Protein AF-A0A6A4B4N4-F1 (afdb_monomer)

Mean predicted aligned error: 15.22 Å

Nearest PDB structures (foldseek):
  4q2j-assembly1_A  TM=3.626E-01  e=5.950E-02  Mus musculus
  6sgz-assembly1_H  TM=2.897E-01  e=4.638E-02  Mycolicibacterium smegmatis MC2 155
  7b9s-assembly1_S  TM=2.852E-01  e=4.649E-01  Mycobacterium xenopi RIVM700367

Foldseek 3Di:
DAKFKAWEAEPVRHTPDQIDIFDFDAQFQQSVLVRVCVVQCPHPQPPNDSVQKWKALAPVCVVVVNTDDRGDGNPCRRNDNRRHIYIYDYDPPPPVPFQFDFADDDQLDPDPCVPDDDDDPDPLVVVLVLLQQLVVCVVVVNPDPVSDDDDDDDDDPPPCSSVCLRCVLVCCQPRSLPPHDVVSNVCSVVDGDFDDDPDPPPDVPPPPPDPVVSSVVSSCVRRGDPPDPPDDDD

Secondary structure (DSSP, 8-state):
-EEEEEEEEETTS-BSS--EEEEESS-BHHHHHHHHHHHTTTTTTTT--GGG-EEESSHHHHHTT-PPPTTSB-TTTTSSSTTPEEEEEPPPP---PPPB---PPPPS--SGGGGS-----S-HHHHHHHHHHHHHHHHTT---GGGS--------TTSSHHHHHHHHHHHHHHTGGGSS-HHHHHHHHHPPP------TT---TTS---HHHHHHHHHHHHHBPPPP-S----

Sequence (234 aa):
MARKWFQLVGERGSDVTSVAAVSVDIEDVDAFRDAVKAKYEDSHLAGIAAADLTVFANRAAYNVKQALEEDSPIGSFGGLEEDALIVQVPTPRPVAMPTFVWKAPKSLVGSIGANWDFQNSLNIGNLSYAIGQHYQAWTKGKTDKRSHPLFVCSGGPGTGKSKLLDELPNVLRQQVGVQGDPAMNELLRNAYTFKVTFENGTTDNRGISDPSKMIGTRMLYQLYRSVGRLGEGG

Radius of gyration: 30.18 Å; Cα contacts (8 Å, |Δi|>4): 284; chains: 1; bounding box: 70×42×73 Å

Organism: NCBI:txid129364

Structure (mmCIF, N/CA/C/O backbone):
data_AF-A0A6A4B4N4-F1
#
_entry.id   AF-A0A6A4B4N4-F1
#
loop_
_atom_site.group_PDB
_atom_site.id
_atom_site.type_symbol
_atom_site.label_atom_id
_atom_site.label_alt_id
_atom_site.label_comp_id
_atom_site.label_asym_id
_atom_site.label_entity_id
_atom_site.label_seq_id
_atom_site.pdbx_PDB_ins_code
_atom_site.Cartn_x
_atom_site.Cartn_y
_atom_site.Cartn_z
_atom_site.occupancy
_atom_site.B_iso_or_equiv
_atom_site.auth_seq_id
_atom_site.auth_comp_id
_atom_site.auth_asym_id
_atom_site.auth_atom_id
_atom_site.pdbx_PDB_model_num
ATOM 1 N N . MET A 1 1 ? 26.050 -15.735 -39.136 1.00 69.06 1 MET A N 1
ATOM 2 C CA . MET A 1 1 ? 26.557 -15.305 -37.816 1.00 69.06 1 MET A CA 1
ATOM 3 C C . MET A 1 1 ? 27.900 -14.594 -37.906 1.00 69.06 1 MET A C 1
ATOM 5 O O . MET A 1 1 ? 28.945 -15.238 -37.904 1.00 69.06 1 MET A O 1
ATOM 9 N N . ALA A 1 2 ? 27.874 -13.264 -37.950 1.00 78.94 2 ALA A N 1
ATOM 10 C CA . ALA A 1 2 ? 29.041 -12.432 -37.673 1.00 78.94 2 ALA A CA 1
ATOM 11 C C . ALA A 1 2 ? 29.010 -11.976 -36.209 1.00 78.94 2 ALA A C 1
ATOM 13 O O . ALA A 1 2 ? 27.948 -11.662 -35.669 1.00 78.94 2 ALA A O 1
ATOM 14 N N . ARG A 1 3 ? 30.174 -11.947 -35.553 1.00 87.44 3 ARG A N 1
ATOM 15 C CA . ARG A 1 3 ? 30.300 -11.435 -34.185 1.00 87.44 3 ARG A CA 1
ATOM 16 C C . ARG A 1 3 ? 30.421 -9.913 -34.230 1.00 87.44 3 ARG A C 1
ATOM 18 O O . ARG A 1 3 ? 31.322 -9.405 -34.889 1.00 87.44 3 ARG A O 1
ATOM 25 N N . LYS A 1 4 ? 29.549 -9.212 -33.505 1.00 90.44 4 LYS A N 1
ATOM 26 C CA . LYS A 1 4 ? 29.550 -7.749 -33.379 1.00 90.44 4 LYS A CA 1
ATOM 27 C C . LYS A 1 4 ? 29.752 -7.349 -31.923 1.00 90.44 4 LYS A C 1
ATOM 29 O O . LYS A 1 4 ? 29.033 -7.831 -31.044 1.00 90.44 4 LYS A O 1
ATOM 34 N N . TRP A 1 5 ? 30.735 -6.495 -31.673 1.00 92.50 5 TRP A N 1
ATOM 35 C CA . TRP A 1 5 ? 31.040 -5.909 -30.374 1.00 92.50 5 TRP A CA 1
ATOM 36 C C . TRP A 1 5 ? 30.227 -4.641 -30.148 1.00 92.50 5 TRP A C 1
ATOM 38 O O . TRP A 1 5 ? 30.048 -3.837 -31.061 1.00 92.50 5 TRP A O 1
ATOM 48 N N . PHE A 1 6 ? 29.734 -4.461 -28.929 1.00 93.38 6 PHE A N 1
ATOM 49 C CA . PHE A 1 6 ? 28.897 -3.334 -28.556 1.00 93.38 6 PHE A CA 1
ATOM 50 C C . PHE A 1 6 ? 28.981 -3.010 -27.067 1.00 93.38 6 PHE A C 1
ATOM 52 O O . PHE A 1 6 ? 29.357 -3.852 -26.252 1.00 93.38 6 PHE A O 1
ATOM 59 N N . GLN A 1 7 ? 28.570 -1.802 -26.702 1.00 92.75 7 GLN A N 1
ATOM 60 C CA . GLN A 1 7 ? 28.485 -1.345 -25.323 1.00 92.75 7 GLN A CA 1
ATOM 61 C C . GLN A 1 7 ? 27.110 -0.734 -25.042 1.00 92.75 7 GLN A C 1
ATOM 63 O O . GLN A 1 7 ? 26.642 0.119 -25.800 1.00 92.75 7 GLN A O 1
ATOM 68 N N . LEU A 1 8 ? 26.474 -1.142 -23.936 1.00 90.88 8 LEU A N 1
ATOM 69 C CA . LEU A 1 8 ? 25.257 -0.491 -23.454 1.00 90.88 8 LEU A CA 1
ATOM 70 C C . LEU A 1 8 ? 25.611 0.815 -22.737 1.00 90.88 8 LEU A C 1
ATOM 72 O O . LEU A 1 8 ? 26.413 0.828 -21.800 1.00 90.88 8 LEU A O 1
ATOM 76 N N . VAL A 1 9 ? 24.965 1.904 -23.140 1.00 89.88 9 VAL A N 1
ATOM 77 C CA . VAL A 1 9 ? 25.133 3.237 -22.551 1.00 89.88 9 VAL A CA 1
ATOM 78 C C . VAL A 1 9 ? 23.761 3.785 -22.166 1.00 89.88 9 VAL A C 1
ATOM 80 O O . VAL A 1 9 ? 22.784 3.617 -22.888 1.00 89.88 9 VAL A O 1
ATOM 83 N N . GLY A 1 10 ? 23.655 4.425 -21.006 1.00 84.19 10 GLY A N 1
ATOM 84 C CA . GLY A 1 10 ? 22.424 5.093 -20.586 1.00 84.19 10 GLY A CA 1
ATOM 85 C C . GLY A 1 10 ? 22.267 6.441 -21.288 1.00 84.19 10 GLY A C 1
ATOM 86 O O . GLY A 1 10 ? 23.238 7.020 -21.766 1.00 84.19 10 GLY A O 1
ATOM 87 N N . GLU A 1 11 ? 21.066 7.017 -21.285 1.00 74.81 11 GLU A N 1
ATOM 88 C CA . GLU A 1 11 ? 20.787 8.313 -21.932 1.00 74.81 11 GLU A CA 1
ATOM 89 C C . GLU A 1 11 ? 21.715 9.462 -21.482 1.00 74.81 11 GLU A C 1
ATOM 91 O O . GLU A 1 11 ? 22.023 10.366 -22.257 1.00 74.81 11 GLU A O 1
ATOM 96 N N . ARG A 1 12 ? 22.239 9.392 -20.250 1.00 70.38 12 ARG A N 1
ATOM 97 C CA . ARG A 1 12 ? 23.195 10.362 -19.687 1.00 70.38 12 ARG A CA 1
ATOM 98 C C . ARG A 1 12 ? 24.661 10.111 -20.072 1.00 70.38 12 ARG A C 1
ATOM 100 O O . ARG A 1 12 ? 25.540 10.788 -19.551 1.00 70.38 12 ARG A O 1
ATOM 107 N N . GLY A 1 13 ? 24.942 9.147 -20.952 1.00 68.94 13 GLY A N 1
ATOM 108 C CA . GLY A 1 13 ? 26.300 8.816 -21.404 1.00 68.94 13 GLY A CA 1
ATOM 109 C C . GLY A 1 13 ? 27.129 7.976 -20.432 1.00 68.94 13 GLY A C 1
ATOM 110 O O . GLY A 1 13 ? 28.307 7.747 -20.695 1.00 68.94 13 GLY A O 1
ATOM 111 N N . SER A 1 14 ? 26.532 7.514 -19.330 1.00 78.38 14 SER A N 1
ATOM 112 C CA . SER A 1 14 ? 27.157 6.562 -18.413 1.00 78.38 14 SER A CA 1
ATOM 113 C C . SER A 1 14 ? 27.104 5.152 -18.988 1.00 78.38 14 SER A C 1
ATOM 115 O O . SER A 1 14 ? 26.040 4.700 -19.420 1.00 78.38 14 SER A O 1
ATOM 117 N N . ASP A 1 15 ? 28.223 4.448 -18.928 1.00 81.44 15 ASP A N 1
ATOM 118 C CA . ASP A 1 15 ? 28.319 3.062 -19.368 1.00 81.44 15 ASP A CA 1
ATOM 119 C C . ASP A 1 15 ? 27.487 2.164 -18.438 1.00 81.44 15 ASP A C 1
ATOM 121 O O . ASP A 1 15 ? 27.650 2.191 -17.218 1.00 81.44 15 ASP A O 1
ATOM 125 N N . VAL A 1 16 ? 26.552 1.405 -19.013 1.00 76.75 16 VAL A N 1
ATOM 126 C CA . VAL A 1 16 ? 25.663 0.483 -18.279 1.00 76.75 16 VAL A CA 1
ATOM 127 C C . VAL A 1 16 ? 26.324 -0.883 -18.139 1.00 76.75 16 VAL A C 1
ATOM 129 O O . VAL A 1 16 ? 26.143 -1.562 -17.131 1.00 76.75 16 VAL A O 1
ATOM 132 N N . THR A 1 17 ? 27.119 -1.272 -19.136 1.00 81.44 17 THR A N 1
ATOM 133 C CA . THR A 1 17 ? 27.897 -2.510 -19.136 1.00 81.44 17 THR A CA 1
ATOM 134 C C . THR A 1 17 ? 29.299 -2.274 -19.691 1.00 81.44 17 THR A C 1
ATOM 136 O O . THR A 1 17 ? 29.563 -1.295 -20.395 1.00 81.44 17 THR A O 1
ATOM 139 N N . SER A 1 18 ? 30.199 -3.222 -19.426 1.00 85.44 18 SER A N 1
ATOM 140 C CA . SER A 1 18 ? 31.414 -3.397 -20.227 1.00 85.44 18 SER A CA 1
ATOM 141 C C . SER A 1 18 ? 31.065 -3.790 -21.668 1.00 85.44 18 SER A C 1
ATOM 143 O O . SER A 1 18 ? 29.928 -4.186 -21.955 1.00 85.44 18 SER A O 1
ATOM 145 N N . VAL A 1 19 ? 32.047 -3.689 -22.567 1.00 87.19 19 VAL A N 1
ATOM 146 C CA . VAL A 1 19 ? 31.893 -4.103 -23.965 1.00 87.19 19 VAL A CA 1
ATOM 147 C C . VAL A 1 19 ? 31.559 -5.596 -24.026 1.00 87.19 19 VAL A C 1
ATOM 149 O O . VAL A 1 19 ? 32.153 -6.430 -23.344 1.00 87.19 19 VAL A O 1
ATOM 152 N N . ALA A 1 20 ? 30.556 -5.933 -24.824 1.00 89.19 20 ALA A N 1
ATOM 153 C CA . ALA A 1 20 ? 30.020 -7.268 -24.997 1.00 89.19 20 ALA A CA 1
ATOM 154 C C . ALA A 1 20 ? 29.923 -7.595 -26.490 1.00 89.19 20 ALA A C 1
ATOM 156 O O . ALA A 1 20 ? 30.011 -6.712 -27.331 1.00 89.19 20 ALA A O 1
ATOM 157 N N . ALA A 1 21 ? 29.727 -8.868 -26.838 1.00 89.38 21 ALA A N 1
ATOM 158 C CA . ALA A 1 21 ? 29.496 -9.262 -28.227 1.00 89.38 21 ALA A CA 1
ATOM 159 C C . ALA A 1 21 ? 28.212 -10.075 -28.406 1.00 89.38 21 ALA A C 1
ATOM 161 O O . ALA A 1 21 ? 27.854 -10.870 -27.530 1.00 89.38 21 ALA A O 1
ATOM 162 N N . VAL A 1 22 ? 27.549 -9.891 -29.542 1.00 89.94 22 VAL A N 1
ATOM 163 C CA . VAL A 1 22 ? 26.419 -10.700 -30.021 1.00 89.94 22 VAL A CA 1
ATOM 164 C C . VAL A 1 22 ? 26.762 -11.301 -31.378 1.00 89.94 22 VAL A C 1
ATOM 166 O O . VAL A 1 22 ? 27.603 -10.772 -32.105 1.00 89.94 22 VAL A O 1
ATOM 169 N N . SER A 1 23 ? 26.138 -12.430 -31.699 1.00 85.88 23 SER A N 1
ATOM 170 C CA . SER A 1 23 ? 26.212 -13.019 -33.036 1.00 85.88 23 SER A CA 1
ATOM 171 C C . SER A 1 23 ? 24.960 -12.614 -33.793 1.00 85.88 23 SER A C 1
ATOM 173 O O . SER A 1 23 ? 23.864 -12.844 -33.291 1.00 85.88 23 SER A O 1
ATOM 175 N N . VAL A 1 24 ? 25.126 -12.017 -34.969 1.00 81.00 24 VAL A N 1
ATOM 176 C CA . VAL A 1 24 ? 24.007 -11.554 -35.795 1.00 81.00 24 VAL A CA 1
ATOM 177 C C . VAL A 1 24 ? 24.022 -12.299 -37.125 1.00 81.00 24 VAL A C 1
ATOM 179 O O . VAL A 1 24 ? 25.085 -12.508 -37.722 1.00 81.00 24 VAL A O 1
ATOM 182 N N . ASP A 1 25 ? 22.853 -12.760 -37.556 1.00 73.50 25 ASP A N 1
ATOM 183 C CA . ASP A 1 25 ? 22.679 -13.468 -38.827 1.00 73.50 25 ASP A CA 1
ATOM 184 C C . ASP A 1 25 ? 22.385 -12.541 -39.997 1.00 73.50 25 ASP A C 1
ATOM 186 O O . ASP A 1 25 ? 22.915 -12.756 -41.085 1.00 73.50 25 ASP A O 1
ATOM 190 N N . ILE A 1 26 ? 21.597 -11.498 -39.747 1.00 75.81 26 ILE A N 1
ATOM 191 C CA . ILE A 1 26 ? 21.268 -10.443 -40.699 1.00 75.81 26 ILE A CA 1
ATOM 192 C C . ILE A 1 26 ? 21.957 -9.177 -40.199 1.00 75.81 26 ILE A C 1
ATOM 194 O O . ILE A 1 26 ? 21.720 -8.741 -39.083 1.00 75.81 26 ILE A O 1
ATOM 198 N N . GLU A 1 27 ? 22.881 -8.619 -40.975 1.00 77.00 27 GLU A N 1
ATOM 199 C CA . GLU A 1 27 ? 23.693 -7.481 -40.531 1.00 77.00 27 GLU A CA 1
ATOM 200 C C . GLU A 1 27 ? 22.988 -6.131 -40.746 1.00 77.00 27 GLU A C 1
ATOM 202 O O . GLU A 1 27 ? 23.583 -5.217 -41.312 1.00 77.00 27 GLU A O 1
ATOM 207 N N . ASP A 1 28 ? 21.739 -5.997 -40.304 1.00 86.75 28 ASP A N 1
ATOM 208 C CA . ASP A 1 28 ? 21.035 -4.715 -40.189 1.00 86.75 28 ASP A CA 1
ATOM 209 C C . ASP A 1 28 ? 20.841 -4.322 -38.717 1.00 86.75 28 ASP A C 1
ATOM 211 O O . ASP A 1 28 ? 21.101 -5.100 -37.790 1.00 86.75 28 ASP A O 1
ATOM 215 N N . VAL A 1 29 ? 20.477 -3.059 -38.492 1.00 87.38 29 VAL A N 1
ATOM 216 C CA . VAL A 1 29 ? 20.343 -2.503 -37.141 1.00 87.38 29 VAL A CA 1
ATOM 217 C C . VAL A 1 29 ? 19.215 -3.184 -36.367 1.00 87.38 29 VAL A C 1
ATOM 219 O O . VAL A 1 29 ? 19.376 -3.406 -35.166 1.00 87.38 29 VAL A O 1
ATOM 222 N N . ASP A 1 30 ? 18.120 -3.556 -37.026 1.00 89.19 30 ASP A N 1
ATOM 223 C CA . ASP A 1 30 ? 16.979 -4.217 -36.390 1.00 89.19 30 ASP A CA 1
ATOM 224 C C . ASP A 1 30 ? 17.331 -5.610 -35.839 1.00 89.19 30 ASP A C 1
ATOM 226 O O . ASP A 1 30 ? 17.218 -5.858 -34.635 1.00 89.19 30 ASP A O 1
ATOM 230 N N . ALA A 1 31 ? 17.912 -6.488 -36.661 1.00 89.25 31 ALA A N 1
ATOM 231 C CA . ALA A 1 31 ? 18.332 -7.820 -36.226 1.00 89.25 31 ALA A CA 1
ATOM 232 C C . ALA A 1 31 ? 19.406 -7.764 -35.127 1.00 89.25 31 ALA A C 1
ATOM 234 O O . ALA A 1 31 ? 19.477 -8.628 -34.244 1.00 89.25 31 ALA A O 1
ATOM 235 N N . PHE A 1 32 ? 20.250 -6.731 -35.140 1.00 91.50 32 PHE A N 1
ATOM 236 C CA . PHE A 1 32 ? 21.198 -6.491 -34.059 1.00 91.50 32 PHE A CA 1
ATOM 237 C C . PHE A 1 32 ? 20.523 -6.025 -32.767 1.00 91.50 32 PHE A C 1
ATOM 239 O O . PHE A 1 32 ? 20.906 -6.507 -31.697 1.00 91.50 32 PHE A O 1
ATOM 246 N N . ARG A 1 33 ? 19.514 -5.143 -32.826 1.00 92.81 33 ARG A N 1
ATOM 247 C CA . ARG A 1 33 ? 18.720 -4.756 -31.645 1.00 92.81 33 ARG A CA 1
ATOM 248 C C . ARG A 1 33 ? 18.077 -5.981 -31.006 1.00 92.81 33 ARG A C 1
ATOM 250 O O . ARG A 1 33 ? 18.170 -6.135 -29.787 1.00 92.81 33 ARG A O 1
ATOM 257 N N . ASP A 1 34 ? 17.515 -6.875 -31.812 1.00 91.25 34 ASP A N 1
ATOM 258 C CA . ASP A 1 34 ? 16.929 -8.130 -31.341 1.00 91.25 34 ASP A CA 1
ATOM 259 C C . ASP A 1 34 ? 17.966 -9.036 -30.671 1.00 91.25 34 ASP A C 1
ATOM 261 O O . ASP A 1 34 ? 17.739 -9.543 -29.569 1.00 91.25 34 ASP A O 1
ATOM 265 N N . ALA A 1 35 ? 19.154 -9.179 -31.266 1.00 92.06 35 ALA A N 1
ATOM 266 C CA . ALA A 1 35 ? 20.239 -9.964 -30.680 1.00 92.06 35 ALA A CA 1
ATOM 267 C C . ALA A 1 35 ? 20.737 -9.376 -29.342 1.00 92.06 35 ALA A C 1
ATOM 269 O O . ALA A 1 35 ? 21.011 -10.112 -28.387 1.00 92.06 35 ALA A O 1
ATOM 270 N N . VAL A 1 36 ? 20.836 -8.046 -29.244 1.00 91.56 36 VAL A N 1
ATOM 271 C CA . VAL A 1 36 ? 21.198 -7.343 -28.003 1.00 91.56 36 VAL A CA 1
ATOM 272 C C . VAL A 1 36 ? 20.104 -7.503 -26.946 1.00 91.56 36 VAL A C 1
ATOM 274 O O . VAL A 1 36 ? 20.414 -7.777 -25.782 1.00 91.56 36 VAL A O 1
ATOM 277 N N . LYS A 1 37 ? 18.831 -7.393 -27.343 1.00 90.94 37 LYS A N 1
ATOM 278 C CA . LYS A 1 37 ? 17.676 -7.599 -26.466 1.00 90.94 37 LYS A CA 1
ATOM 279 C C . LYS A 1 37 ? 17.638 -9.018 -25.914 1.00 90.94 37 LYS A C 1
ATOM 281 O O . LYS A 1 37 ? 17.521 -9.165 -24.700 1.00 90.94 37 LYS A O 1
ATOM 286 N N . ALA A 1 38 ? 17.816 -10.033 -26.755 1.00 91.06 38 ALA A N 1
ATOM 287 C CA . ALA A 1 38 ? 17.856 -11.431 -26.331 1.00 91.06 38 ALA A CA 1
ATOM 288 C C . ALA A 1 38 ? 18.974 -11.691 -25.307 1.00 91.06 38 ALA A C 1
ATOM 290 O O . ALA A 1 38 ? 18.790 -12.425 -24.340 1.00 91.06 38 ALA A O 1
ATOM 291 N N . LYS A 1 39 ? 20.135 -11.042 -25.465 1.00 90.38 39 LYS A N 1
ATOM 292 C CA . LYS A 1 39 ? 21.258 -11.196 -24.529 1.00 90.38 39 LYS A CA 1
ATOM 293 C C . LYS A 1 39 ? 20.989 -10.615 -23.135 1.00 90.38 39 LYS A C 1
ATOM 295 O O . LYS A 1 39 ? 21.523 -11.132 -22.155 1.00 90.38 39 LYS A O 1
ATOM 300 N N . TYR A 1 40 ? 20.202 -9.544 -23.038 1.00 87.69 40 TYR A N 1
ATOM 301 C CA . TYR A 1 40 ? 19.932 -8.831 -21.781 1.00 87.69 40 TYR A CA 1
ATOM 302 C C . TYR A 1 40 ? 18.449 -8.826 -21.391 1.00 87.69 40 TYR A C 1
ATOM 304 O O . TYR A 1 40 ? 18.012 -7.944 -20.645 1.00 87.69 40 TYR A O 1
ATOM 312 N N . GLU A 1 41 ? 17.687 -9.810 -21.873 1.00 83.75 41 GLU A N 1
ATOM 313 C CA . GLU A 1 41 ? 16.231 -9.874 -21.730 1.00 83.75 41 GLU A CA 1
ATOM 314 C C . GLU A 1 41 ? 15.787 -9.770 -20.266 1.00 83.75 41 GLU A C 1
ATOM 316 O O . GLU A 1 41 ? 14.965 -8.911 -19.945 1.00 83.75 41 GLU A O 1
ATOM 321 N N . ASP A 1 42 ? 16.427 -10.554 -19.393 1.00 79.88 42 ASP A N 1
ATOM 322 C CA . ASP A 1 42 ? 16.114 -10.671 -17.962 1.00 79.88 42 ASP A CA 1
ATOM 323 C C . ASP A 1 42 ? 16.938 -9.734 -17.060 1.00 79.88 42 ASP A C 1
ATOM 325 O O . ASP A 1 42 ? 16.905 -9.848 -15.834 1.00 79.88 42 ASP A O 1
ATOM 329 N N . SER A 1 43 ? 17.728 -8.825 -17.641 1.00 83.88 43 SER A N 1
ATOM 330 C CA . SER A 1 43 ? 18.643 -7.958 -16.884 1.00 83.88 43 SER A CA 1
ATOM 331 C C . SER A 1 43 ? 18.483 -6.484 -17.255 1.00 83.88 43 SER A C 1
ATOM 333 O O . SER A 1 43 ? 17.495 -5.852 -16.887 1.00 83.88 43 SER A O 1
ATOM 335 N N . HIS A 1 44 ? 19.450 -5.910 -17.970 1.00 81.94 44 HIS A N 1
ATOM 336 C CA . HIS A 1 44 ? 19.517 -4.476 -18.248 1.00 81.94 44 HIS A CA 1
ATOM 337 C C . HIS A 1 44 ? 18.422 -3.985 -19.199 1.00 81.94 44 HIS A C 1
ATOM 339 O O . HIS A 1 44 ? 18.160 -2.785 -19.239 1.00 81.94 44 HIS A O 1
ATOM 345 N N . LEU A 1 45 ? 17.784 -4.892 -19.947 1.00 83.44 45 LEU A N 1
ATOM 346 C CA . LEU A 1 45 ? 16.729 -4.569 -20.905 1.00 83.44 45 LEU A CA 1
ATOM 347 C C . LEU A 1 45 ? 15.358 -5.117 -20.489 1.00 83.44 45 LEU A C 1
ATOM 349 O O . LEU A 1 45 ? 14.439 -5.134 -21.309 1.00 83.44 45 LEU A O 1
ATOM 353 N N . ALA A 1 46 ? 15.183 -5.555 -19.238 1.00 82.50 46 ALA A N 1
ATOM 354 C CA . ALA A 1 46 ? 13.898 -6.043 -18.742 1.00 82.50 46 ALA A CA 1
ATOM 355 C C . ALA A 1 46 ? 12.799 -4.972 -18.908 1.00 82.50 46 ALA A C 1
ATOM 357 O O . ALA A 1 46 ? 12.907 -3.860 -18.394 1.00 82.50 46 ALA A O 1
ATOM 358 N N . GLY A 1 47 ? 11.739 -5.302 -19.656 1.00 80.12 47 GLY A N 1
ATOM 359 C CA . GLY A 1 47 ? 10.633 -4.382 -19.961 1.00 80.12 47 GLY A CA 1
ATOM 360 C C . GLY A 1 47 ? 10.899 -3.335 -21.055 1.00 80.12 47 GLY A C 1
ATOM 361 O O . GLY A 1 47 ? 10.030 -2.502 -21.291 1.00 80.12 47 GLY A O 1
ATOM 362 N N . ILE A 1 48 ? 12.056 -3.375 -21.725 1.00 83.12 48 ILE A N 1
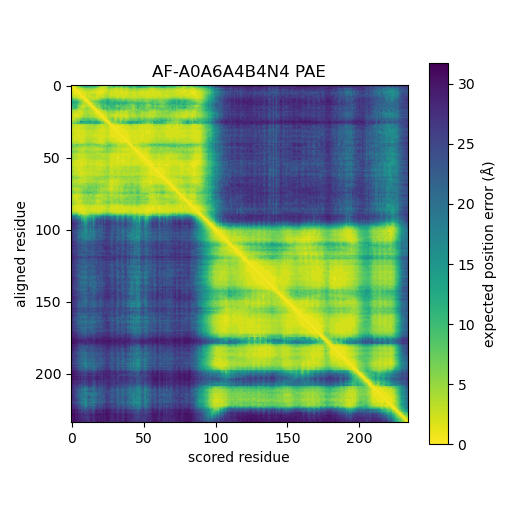ATOM 363 C CA . ILE A 1 48 ? 12.404 -2.504 -22.862 1.00 83.12 48 ILE A CA 1
ATOM 364 C C . ILE A 1 48 ? 12.288 -3.314 -24.159 1.00 83.12 48 ILE A C 1
ATOM 366 O O . ILE A 1 48 ? 12.802 -4.439 -24.220 1.00 83.12 48 ILE A O 1
ATOM 370 N N . ALA A 1 49 ? 11.613 -2.770 -25.177 1.00 86.81 49 ALA A N 1
ATOM 371 C CA . ALA A 1 49 ? 11.527 -3.398 -26.493 1.00 86.81 49 ALA A CA 1
ATOM 372 C C . ALA A 1 49 ? 12.813 -3.149 -27.299 1.00 86.81 49 ALA A C 1
ATOM 374 O O . ALA A 1 49 ? 13.462 -2.117 -27.138 1.00 86.81 49 ALA A O 1
ATOM 375 N N . ALA A 1 50 ? 13.175 -4.077 -28.189 1.00 88.81 50 ALA A N 1
ATOM 376 C CA . ALA A 1 50 ? 14.351 -3.936 -29.052 1.00 88.81 50 ALA A CA 1
ATOM 377 C C . ALA A 1 50 ? 14.292 -2.655 -29.911 1.00 88.81 50 ALA A C 1
ATOM 379 O O . ALA A 1 50 ? 15.281 -1.931 -30.004 1.00 88.81 50 ALA A O 1
ATOM 380 N N . ALA A 1 51 ? 13.106 -2.319 -30.431 1.00 88.62 51 ALA A N 1
ATOM 381 C CA . ALA A 1 51 ? 12.849 -1.106 -31.210 1.00 88.62 51 ALA A CA 1
ATOM 382 C C . ALA A 1 51 ? 13.100 0.206 -30.439 1.00 88.62 51 ALA A C 1
ATOM 384 O O . ALA A 1 51 ? 13.368 1.238 -31.050 1.00 88.62 51 ALA A O 1
ATOM 385 N N . ASP A 1 52 ? 13.059 0.184 -29.102 1.00 87.88 52 ASP A N 1
ATOM 386 C CA . ASP A 1 52 ? 13.316 1.378 -28.291 1.00 87.88 52 ASP A CA 1
ATOM 387 C C . ASP A 1 52 ? 14.826 1.664 -28.119 1.00 87.88 52 ASP A C 1
ATOM 389 O O . ASP A 1 52 ? 15.206 2.682 -27.535 1.00 87.88 52 ASP A O 1
ATOM 393 N N . LEU A 1 53 ? 15.706 0.776 -28.600 1.00 90.75 53 LEU A N 1
ATOM 394 C CA . LEU A 1 53 ? 17.160 0.923 -28.507 1.00 90.75 53 LEU A CA 1
ATOM 395 C C . LEU A 1 53 ? 17.707 1.786 -29.648 1.00 90.75 53 LEU A C 1
ATOM 397 O O . LEU A 1 53 ? 17.535 1.482 -30.829 1.00 90.75 53 LEU A O 1
ATOM 401 N N . THR A 1 54 ? 18.467 2.829 -29.321 1.00 92.94 54 THR A N 1
ATOM 402 C CA . THR A 1 54 ? 19.164 3.629 -30.342 1.00 92.94 54 THR A CA 1
ATOM 403 C C . THR A 1 54 ? 20.582 3.110 -30.546 1.00 92.94 54 THR A C 1
ATOM 405 O O . THR A 1 54 ? 21.342 2.997 -29.586 1.00 92.94 54 THR A O 1
ATOM 408 N N . VAL A 1 55 ? 20.957 2.814 -31.790 1.00 92.81 55 VAL A N 1
ATOM 409 C CA . VAL A 1 55 ? 22.271 2.254 -32.131 1.00 92.81 55 VAL A CA 1
ATOM 410 C C . VAL A 1 55 ? 23.118 3.309 -32.838 1.00 92.81 55 VAL A C 1
ATOM 412 O O . VAL A 1 55 ? 22.643 4.018 -33.723 1.00 92.81 55 VAL A O 1
ATOM 415 N N . PHE A 1 56 ? 24.385 3.407 -32.449 1.00 93.38 56 PHE A N 1
ATOM 416 C CA . PHE A 1 56 ? 25.378 4.303 -33.031 1.00 93.38 56 PHE A CA 1
ATOM 417 C C . PHE A 1 56 ? 26.591 3.489 -33.474 1.00 93.38 56 PHE A C 1
ATOM 419 O O . PHE A 1 56 ? 26.979 2.529 -32.805 1.00 93.38 56 PHE A O 1
ATOM 426 N N . ALA A 1 57 ? 27.227 3.915 -34.565 1.00 92.31 57 ALA A N 1
ATOM 427 C CA . ALA A 1 57 ? 28.366 3.208 -35.146 1.00 92.31 57 ALA A CA 1
ATOM 428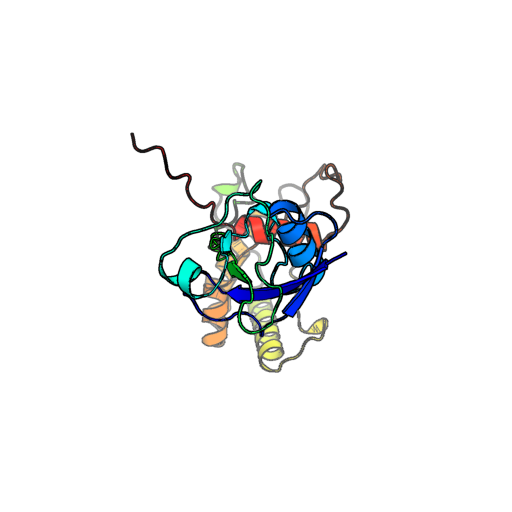 C C . ALA A 1 57 ? 29.549 3.046 -34.172 1.00 92.31 57 ALA A C 1
ATOM 430 O O . ALA A 1 57 ? 30.207 2.013 -34.182 1.00 92.31 57 ALA A O 1
ATOM 431 N N . ASN A 1 58 ? 29.817 4.058 -33.337 1.00 91.31 58 ASN A N 1
ATOM 432 C CA . ASN A 1 58 ? 30.877 4.063 -32.325 1.00 91.31 58 ASN A CA 1
ATOM 433 C C . ASN A 1 58 ? 30.662 5.204 -31.308 1.00 91.31 58 ASN A C 1
ATOM 435 O O . ASN A 1 58 ? 29.687 5.963 -31.380 1.00 91.31 58 ASN A O 1
ATOM 439 N N . ARG A 1 59 ? 31.603 5.370 -30.366 1.00 89.12 59 ARG A N 1
ATOM 440 C CA . ARG A 1 59 ? 31.548 6.430 -29.343 1.00 89.12 59 ARG A CA 1
ATOM 441 C C . ARG A 1 59 ? 31.565 7.846 -29.928 1.00 89.12 59 ARG A C 1
ATOM 443 O O . ARG A 1 59 ? 30.905 8.726 -29.380 1.00 89.12 59 ARG A O 1
ATOM 450 N N . ALA A 1 60 ? 32.273 8.080 -31.033 1.00 89.88 60 ALA A N 1
ATOM 451 C CA . ALA A 1 60 ? 32.307 9.392 -31.677 1.00 89.88 60 ALA A CA 1
ATOM 452 C C . ALA A 1 60 ? 30.936 9.758 -32.273 1.00 89.88 60 ALA A C 1
ATOM 454 O O . ALA A 1 60 ? 30.432 10.847 -31.999 1.00 89.88 60 ALA A O 1
ATOM 455 N N . ALA A 1 61 ? 30.297 8.823 -32.987 1.00 90.75 61 ALA A N 1
ATOM 456 C CA . ALA A 1 61 ? 28.943 8.972 -33.525 1.00 90.75 61 ALA A CA 1
ATOM 457 C C . ALA A 1 61 ? 27.903 9.185 -32.411 1.00 90.75 61 ALA A C 1
ATOM 459 O O . ALA A 1 61 ? 27.030 10.045 -32.526 1.00 90.75 61 ALA A O 1
ATOM 460 N N . TYR A 1 62 ? 28.043 8.470 -31.288 1.00 90.00 62 TYR A N 1
ATOM 461 C CA . TYR A 1 62 ? 27.219 8.684 -30.095 1.00 90.00 62 TYR A CA 1
ATOM 462 C C . TYR A 1 62 ? 27.359 10.103 -29.524 1.00 90.00 62 TYR A C 1
ATOM 464 O O . TYR A 1 62 ? 26.355 10.738 -29.194 1.00 90.00 62 TYR A O 1
ATOM 472 N N . ASN A 1 63 ? 28.585 10.626 -29.432 1.00 88.00 63 ASN A N 1
ATOM 473 C CA . ASN A 1 63 ? 28.846 11.954 -28.872 1.00 88.00 63 ASN A CA 1
ATOM 474 C C . ASN A 1 63 ? 28.236 13.083 -29.718 1.00 88.00 63 ASN A C 1
ATOM 476 O O . ASN A 1 63 ? 27.789 14.082 -29.158 1.00 88.00 63 ASN A O 1
ATOM 480 N N . VAL A 1 64 ? 28.176 12.916 -31.044 1.00 91.12 64 VAL A N 1
ATOM 481 C CA . VAL A 1 64 ? 27.505 13.861 -31.960 1.00 91.12 64 VAL A CA 1
ATOM 482 C C . VAL A 1 64 ? 26.030 13.519 -32.213 1.00 91.12 64 VAL A C 1
ATOM 484 O O . VAL A 1 64 ? 25.380 14.180 -33.015 1.00 91.12 64 VAL A O 1
ATOM 487 N N . LYS A 1 65 ? 25.494 12.501 -31.522 1.00 89.31 65 LYS A N 1
ATOM 488 C CA . LYS A 1 65 ? 24.114 11.998 -31.641 1.00 89.31 65 LYS A CA 1
ATOM 489 C C . LYS A 1 65 ? 23.702 11.619 -33.072 1.00 89.31 65 LYS A C 1
ATOM 491 O O . LYS A 1 65 ? 22.545 11.768 -33.451 1.00 89.31 65 LYS A O 1
ATOM 496 N N . GLN A 1 66 ? 24.637 11.056 -33.835 1.00 92.50 66 GLN A N 1
ATOM 497 C CA . GLN A 1 66 ? 24.394 10.516 -35.172 1.00 92.50 66 GLN A CA 1
ATOM 498 C C . GLN A 1 66 ? 24.027 9.027 -35.087 1.00 92.50 66 GLN A C 1
ATOM 500 O O . GLN A 1 66 ? 24.903 8.160 -35.092 1.00 92.50 66 GLN A O 1
ATOM 505 N N . ALA A 1 67 ? 22.732 8.744 -34.947 1.00 91.69 67 ALA A N 1
ATOM 506 C CA . ALA A 1 67 ? 22.203 7.382 -34.895 1.00 91.69 67 ALA A CA 1
ATOM 507 C C . ALA A 1 67 ? 22.204 6.712 -36.279 1.00 91.69 67 ALA A C 1
ATOM 509 O O . ALA A 1 67 ? 22.177 7.391 -37.305 1.00 91.69 67 ALA A O 1
ATOM 510 N N . LEU A 1 68 ? 22.241 5.379 -36.289 1.00 91.62 68 LEU A N 1
ATOM 511 C CA . LEU A 1 68 ? 21.996 4.578 -37.487 1.00 91.62 68 LEU A CA 1
ATOM 512 C C . LEU A 1 68 ? 20.485 4.378 -37.676 1.00 91.62 68 LEU A C 1
ATOM 514 O O . LEU A 1 68 ? 19.764 4.188 -36.693 1.00 91.62 68 LEU A O 1
ATOM 518 N N . GLU A 1 69 ? 20.028 4.402 -38.928 1.00 88.69 69 GLU A N 1
ATOM 519 C CA . GLU A 1 69 ? 18.642 4.070 -39.275 1.00 88.69 69 GLU A CA 1
ATOM 520 C C . GLU A 1 69 ? 18.398 2.561 -39.125 1.00 88.69 69 GLU A C 1
ATOM 522 O O . GLU A 1 69 ? 19.327 1.756 -39.197 1.00 88.69 69 GLU A O 1
ATOM 527 N N . GLU A 1 70 ? 17.146 2.172 -38.909 1.00 81.62 70 GLU A N 1
ATOM 528 C CA . GLU A 1 70 ? 16.748 0.793 -38.585 1.00 81.62 70 GLU A CA 1
ATOM 529 C C . GLU A 1 70 ? 17.073 -0.224 -39.689 1.00 81.62 70 GLU A C 1
ATOM 531 O O . GLU A 1 70 ? 17.501 -1.341 -39.402 1.00 81.62 70 GLU A O 1
ATOM 536 N N . ASP A 1 71 ? 16.941 0.189 -40.947 1.00 83.75 71 ASP A N 1
ATOM 537 C CA . ASP A 1 71 ? 17.225 -0.610 -42.140 1.00 83.75 71 ASP A CA 1
ATOM 538 C C . ASP A 1 71 ? 18.675 -0.466 -42.633 1.00 83.75 71 ASP A C 1
ATOM 540 O O . ASP A 1 71 ? 19.063 -1.063 -43.641 1.00 83.75 71 ASP A O 1
ATOM 544 N N . SER A 1 72 ? 19.499 0.328 -41.938 1.00 86.56 72 SER A N 1
ATOM 545 C CA . SER A 1 72 ? 20.886 0.528 -42.342 1.00 86.56 72 SER A CA 1
ATOM 546 C C . SER A 1 72 ? 21.701 -0.749 -42.139 1.00 86.56 72 SER A C 1
ATOM 548 O O . SER A 1 72 ? 21.653 -1.355 -41.063 1.00 86.56 72 SER A O 1
ATOM 550 N N . PRO A 1 73 ? 22.530 -1.139 -43.122 1.00 85.81 73 PRO A N 1
ATOM 551 C CA . PRO A 1 73 ? 23.458 -2.237 -42.931 1.00 85.81 73 PRO A CA 1
ATOM 552 C C . PRO A 1 73 ? 24.504 -1.851 -41.877 1.00 85.81 73 PRO A C 1
ATOM 554 O O . PRO A 1 73 ? 25.116 -0.783 -41.939 1.00 85.81 73 PRO A O 1
ATOM 557 N N . ILE A 1 74 ? 24.760 -2.751 -40.932 1.00 83.81 74 ILE A N 1
ATOM 558 C CA . ILE A 1 74 ? 25.802 -2.609 -39.905 1.00 83.81 74 ILE A CA 1
ATOM 559 C C . ILE A 1 74 ? 27.195 -2.684 -40.531 1.00 83.81 74 ILE A C 1
ATOM 561 O O . ILE A 1 74 ? 28.133 -2.059 -40.039 1.00 83.81 74 ILE A O 1
ATOM 565 N N . GLY A 1 75 ? 27.355 -3.448 -41.615 1.00 82.62 75 GLY A N 1
ATOM 566 C CA . GLY A 1 75 ? 28.625 -3.567 -42.328 1.00 82.62 75 GLY A CA 1
ATOM 567 C C . GLY A 1 75 ? 29.786 -3.921 -41.391 1.00 82.62 75 GLY A C 1
ATOM 568 O O . GLY A 1 75 ? 29.713 -4.873 -40.615 1.00 82.62 75 GLY A O 1
ATOM 569 N N . SER A 1 76 ? 30.869 -3.141 -41.436 1.00 83.56 76 SER A N 1
ATOM 570 C CA . SER A 1 76 ? 32.079 -3.370 -40.632 1.00 83.56 76 SER A CA 1
ATOM 571 C C . SER A 1 76 ? 32.012 -2.847 -39.190 1.00 83.56 76 SER A C 1
ATOM 573 O O . SER A 1 76 ? 32.963 -3.068 -38.438 1.00 83.56 76 SER A O 1
ATOM 575 N N . PHE A 1 77 ? 30.940 -2.158 -38.781 1.00 86.62 77 PHE A N 1
ATOM 576 C CA . PHE A 1 77 ? 30.835 -1.614 -37.422 1.00 86.62 77 PHE A CA 1
ATOM 577 C C . PHE A 1 77 ? 30.840 -2.733 -36.375 1.00 86.62 77 PHE A C 1
ATOM 579 O O . PHE A 1 77 ? 30.284 -3.809 -36.603 1.00 86.62 77 PHE A O 1
ATOM 586 N N . GLY A 1 78 ? 31.496 -2.508 -35.231 1.00 84.19 78 GLY A N 1
ATOM 587 C CA . GLY A 1 78 ? 31.614 -3.515 -34.175 1.00 84.19 78 GLY A CA 1
ATOM 588 C C . GLY A 1 78 ? 32.399 -4.769 -34.562 1.00 84.19 78 GLY A C 1
ATOM 589 O O . GLY A 1 78 ? 32.259 -5.792 -33.896 1.00 84.19 78 GLY A O 1
ATOM 590 N N . GLY A 1 79 ? 33.204 -4.743 -35.630 1.00 85.75 79 GLY A N 1
ATOM 591 C CA . GLY A 1 79 ? 34.081 -5.868 -35.977 1.00 85.75 79 GLY A CA 1
ATOM 592 C C . GLY A 1 79 ? 35.186 -6.113 -34.940 1.00 85.75 79 GLY A C 1
ATOM 593 O O . GLY A 1 79 ? 35.616 -7.251 -34.748 1.00 85.75 79 GLY A O 1
ATOM 594 N N . LEU A 1 80 ? 35.595 -5.058 -34.229 1.00 87.00 80 LEU A N 1
ATOM 595 C CA . LEU A 1 80 ? 36.619 -5.064 -33.185 1.00 87.00 8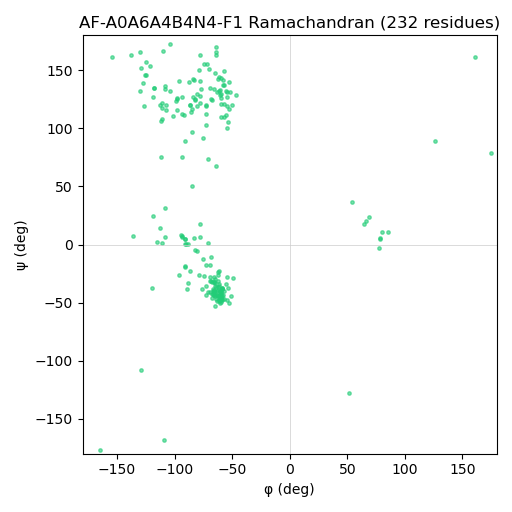0 LEU A CA 1
ATOM 596 C C . LEU A 1 80 ? 36.057 -4.480 -31.885 1.00 87.00 80 LEU A C 1
ATOM 598 O O . LEU A 1 80 ? 35.091 -3.721 -31.903 1.00 87.00 80 LEU A O 1
ATOM 602 N N . GLU A 1 81 ? 36.671 -4.830 -30.755 1.00 86.19 81 GLU A N 1
ATOM 603 C CA . GLU A 1 81 ? 36.266 -4.330 -29.434 1.00 86.19 81 GLU A CA 1
ATOM 604 C C . GLU A 1 81 ? 36.501 -2.814 -29.288 1.00 86.19 81 GLU A C 1
ATOM 606 O O . GLU A 1 81 ? 35.709 -2.129 -28.646 1.00 86.19 81 GLU A O 1
ATOM 611 N N . GLU A 1 82 ? 37.542 -2.280 -29.935 1.00 84.25 82 GLU A N 1
ATOM 612 C CA . GLU A 1 82 ? 37.873 -0.845 -29.944 1.00 84.25 82 GLU A CA 1
ATOM 613 C C . GLU A 1 82 ? 36.871 0.014 -30.735 1.00 84.25 8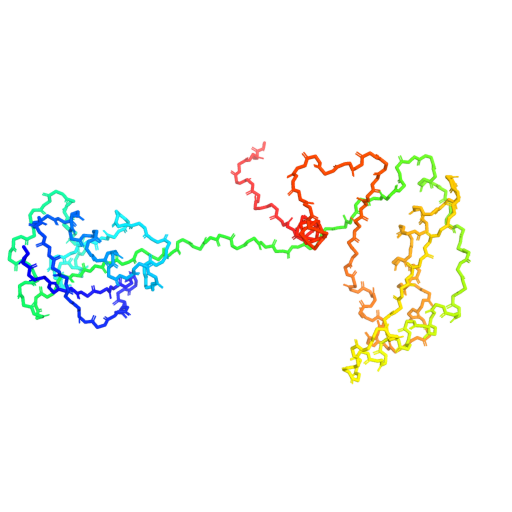2 GLU A C 1
ATOM 615 O O . GLU A 1 82 ? 36.632 1.168 -30.380 1.00 84.25 82 GLU A O 1
ATOM 620 N N . ASP A 1 83 ? 36.216 -0.585 -31.733 1.00 86.88 83 ASP A N 1
ATOM 621 C CA . ASP A 1 83 ? 35.194 0.032 -32.587 1.00 86.88 83 ASP A CA 1
ATOM 622 C C . ASP A 1 83 ? 33.790 -0.505 -32.268 1.00 86.88 83 ASP A C 1
ATOM 624 O O . ASP A 1 83 ? 32.931 -0.646 -33.146 1.00 86.88 83 ASP A O 1
ATOM 628 N N . ALA A 1 84 ? 33.559 -0.855 -31.002 1.00 90.62 84 ALA A N 1
ATOM 629 C CA . ALA A 1 84 ? 32.280 -1.372 -30.546 1.00 90.62 84 ALA A CA 1
ATOM 630 C C . ALA A 1 84 ? 31.132 -0.386 -30.830 1.00 90.62 84 ALA A C 1
ATOM 632 O O . ALA A 1 84 ? 31.231 0.820 -30.569 1.00 90.62 84 ALA A O 1
ATOM 633 N N . LEU A 1 85 ? 30.005 -0.923 -31.308 1.00 93.62 85 LEU A N 1
ATOM 634 C CA . LEU A 1 85 ? 28.772 -0.156 -31.473 1.00 93.62 85 LEU A CA 1
ATOM 635 C C . LEU A 1 85 ? 28.297 0.369 -30.116 1.00 93.62 85 LEU A C 1
ATOM 637 O O . LEU A 1 85 ? 28.380 -0.324 -29.101 1.00 93.62 85 LEU A O 1
ATOM 641 N N . ILE A 1 86 ? 27.731 1.571 -30.088 1.00 93.69 86 ILE A N 1
ATOM 642 C CA . ILE A 1 86 ? 27.094 2.086 -28.875 1.00 93.69 86 ILE A CA 1
ATOM 643 C C . ILE A 1 86 ? 25.597 1.851 -28.977 1.00 93.69 86 ILE A C 1
ATOM 645 O O . ILE A 1 86 ? 24.957 2.294 -29.926 1.00 93.69 86 ILE A O 1
ATOM 649 N N . VAL A 1 87 ? 25.036 1.177 -27.979 1.00 93.12 87 VAL A N 1
ATOM 650 C CA . VAL A 1 87 ? 23.596 0.950 -27.866 1.00 93.12 87 VAL A CA 1
ATOM 651 C C . VAL A 1 87 ? 23.086 1.764 -26.690 1.00 93.12 87 VAL A C 1
ATOM 653 O O . VAL A 1 87 ? 23.369 1.465 -25.528 1.00 93.12 87 VAL A O 1
ATOM 656 N N . GLN A 1 88 ? 22.356 2.828 -26.998 1.00 92.06 88 GLN A N 1
ATOM 657 C CA . GLN A 1 88 ? 21.743 3.678 -25.998 1.00 92.06 88 GLN A CA 1
ATOM 658 C C . GLN A 1 88 ? 20.447 3.036 -25.505 1.00 92.06 88 GLN A C 1
ATOM 660 O O . GLN A 1 88 ? 19.501 2.839 -26.269 1.00 92.06 88 GLN A O 1
ATOM 665 N N . VAL A 1 89 ? 20.408 2.752 -24.206 1.00 88.75 89 VAL A N 1
ATOM 666 C CA . VAL A 1 89 ? 19.213 2.272 -23.518 1.00 88.75 89 VAL A CA 1
ATOM 667 C C . VAL A 1 89 ? 18.348 3.486 -23.169 1.00 88.75 89 VAL A C 1
ATOM 669 O O . VAL A 1 89 ? 18.846 4.412 -22.510 1.00 88.75 89 VAL A O 1
ATOM 672 N N . PRO A 1 90 ? 17.072 3.524 -23.593 1.00 83.31 90 PRO A N 1
ATOM 673 C CA . PRO A 1 90 ? 16.160 4.576 -23.179 1.00 83.31 90 PRO A CA 1
ATOM 674 C C . PRO A 1 90 ? 16.011 4.505 -21.662 1.00 83.31 90 PRO A C 1
ATOM 676 O O . PRO A 1 90 ? 15.802 3.431 -21.091 1.00 83.31 90 PRO A O 1
ATOM 679 N N . THR A 1 91 ? 16.122 5.644 -20.980 1.00 70.12 91 THR A N 1
ATOM 680 C CA . THR A 1 91 ? 15.782 5.670 -19.559 1.00 70.12 91 THR A CA 1
ATOM 681 C C . THR A 1 91 ? 14.315 5.255 -19.454 1.00 70.12 91 THR A C 1
ATOM 683 O O . THR A 1 91 ? 13.497 5.832 -20.183 1.00 70.12 91 THR A O 1
ATOM 686 N N . PRO A 1 92 ? 13.938 4.283 -18.595 1.00 57.25 92 PRO A N 1
ATOM 687 C CA . PRO A 1 92 ? 12.533 4.012 -18.356 1.00 57.25 92 PRO A CA 1
ATOM 688 C C . PRO A 1 92 ? 11.889 5.354 -18.039 1.00 57.25 92 PRO A C 1
ATOM 690 O O . PRO A 1 92 ? 12.325 6.033 -17.100 1.00 57.25 92 PRO A O 1
ATOM 693 N N . ARG A 1 93 ? 10.897 5.777 -18.840 1.00 53.59 93 ARG A N 1
ATOM 694 C CA . ARG A 1 93 ? 10.041 6.896 -18.431 1.00 53.59 93 ARG A CA 1
ATOM 695 C C . ARG A 1 93 ? 9.668 6.567 -16.994 1.00 53.59 93 ARG A C 1
ATOM 697 O O . ARG A 1 93 ? 9.272 5.418 -16.777 1.00 53.59 93 ARG A O 1
ATOM 704 N N . PRO A 1 94 ? 9.834 7.480 -16.019 1.00 48.09 94 PRO A N 1
ATOM 705 C CA . PRO A 1 94 ? 9.337 7.215 -14.689 1.00 48.09 94 PRO A CA 1
ATOM 706 C C . PRO A 1 94 ? 7.873 6.859 -14.897 1.00 48.09 94 PRO A C 1
ATOM 708 O O . PRO A 1 94 ? 7.073 7.722 -15.264 1.00 48.09 94 PRO A O 1
ATOM 711 N N . VAL A 1 95 ? 7.532 5.573 -14.780 1.00 50.62 95 VAL A N 1
ATOM 712 C CA . VAL A 1 95 ? 6.143 5.173 -14.653 1.00 50.62 95 VAL A CA 1
ATOM 713 C C . VAL A 1 95 ? 5.752 5.965 -13.435 1.00 50.62 95 VAL A C 1
ATOM 715 O O . VAL A 1 95 ? 6.365 5.760 -12.387 1.00 50.62 95 VAL A O 1
ATOM 718 N N . ALA A 1 96 ? 4.911 6.987 -13.618 1.00 52.91 96 ALA A N 1
ATOM 719 C CA . ALA A 1 96 ? 4.550 7.887 -12.543 1.00 52.91 96 ALA A CA 1
ATOM 720 C C . ALA A 1 96 ? 4.025 6.986 -11.436 1.00 52.91 96 ALA A C 1
ATOM 722 O O . ALA A 1 96 ? 2.925 6.440 -11.555 1.00 52.91 96 ALA A O 1
ATOM 723 N N . MET A 1 97 ? 4.880 6.721 -10.444 1.00 52.50 97 MET A N 1
ATOM 724 C CA . MET A 1 97 ? 4.584 5.712 -9.449 1.00 52.50 97 MET A CA 1
ATOM 725 C C . MET A 1 97 ? 3.300 6.197 -8.807 1.00 52.50 97 MET A C 1
ATOM 727 O O . MET A 1 97 ? 3.226 7.383 -8.451 1.00 52.50 97 MET A O 1
ATOM 731 N N . PRO A 1 98 ? 2.257 5.355 -8.756 1.00 59.91 98 PRO A N 1
ATOM 732 C CA . PRO A 1 98 ? 0.992 5.795 -8.218 1.00 59.91 98 PRO A CA 1
ATOM 733 C C . PRO A 1 98 ? 1.265 6.351 -6.829 1.00 59.91 98 PRO A C 1
ATOM 735 O O . PRO A 1 98 ? 1.813 5.673 -5.961 1.00 59.91 98 PRO A O 1
ATOM 738 N N . THR A 1 99 ? 0.962 7.633 -6.647 1.00 67.44 99 THR A N 1
ATOM 739 C CA . THR A 1 99 ? 1.124 8.249 -5.339 1.00 67.44 99 THR A CA 1
ATOM 740 C C . THR A 1 99 ? 0.010 7.709 -4.466 1.00 67.44 99 THR A C 1
ATOM 742 O O . THR A 1 99 ? -1.176 7.831 -4.784 1.00 67.44 99 THR A O 1
ATOM 745 N N . PHE A 1 100 ? 0.396 7.056 -3.377 1.00 77.19 100 PHE A N 1
ATOM 746 C CA . PHE A 1 100 ? -0.565 6.521 -2.434 1.00 77.19 100 PHE A CA 1
ATOM 747 C C . PHE A 1 100 ? -0.951 7.617 -1.444 1.00 77.19 100 PHE A C 1
ATOM 749 O O . PHE A 1 100 ? -0.126 8.093 -0.669 1.00 77.19 100 PHE A O 1
ATOM 756 N N . VAL A 1 101 ? -2.211 8.039 -1.494 1.00 83.19 101 VAL A N 1
ATOM 757 C CA . VAL A 1 101 ? -2.809 8.984 -0.553 1.00 83.19 101 VAL A CA 1
ATOM 758 C C . VAL A 1 101 ? -4.065 8.334 -0.006 1.00 83.19 101 VAL A C 1
ATOM 760 O O . VAL A 1 101 ? -4.987 8.023 -0.761 1.00 83.19 101 VAL A O 1
ATOM 763 N N . TRP A 1 102 ? -4.104 8.125 1.310 1.00 86.19 102 TRP A N 1
ATOM 764 C CA . TRP A 1 102 ? -5.267 7.533 1.955 1.00 86.19 102 TRP A CA 1
ATOM 765 C C . TRP A 1 102 ? -6.510 8.401 1.748 1.00 86.19 102 TRP A C 1
ATOM 767 O O . TRP A 1 102 ? -6.512 9.602 2.022 1.00 86.19 102 TRP A O 1
ATOM 777 N N . LYS A 1 103 ? -7.585 7.764 1.284 1.00 86.75 103 LYS A N 1
ATOM 778 C CA . LYS A 1 103 ? -8.918 8.349 1.169 1.00 86.75 103 LYS A CA 1
ATOM 779 C C . LYS A 1 103 ? -9.838 7.735 2.215 1.00 86.75 103 LYS A C 1
ATOM 781 O O . LYS A 1 103 ? -9.910 6.508 2.355 1.00 86.75 103 LYS A O 1
ATOM 786 N N . ALA A 1 104 ? -10.594 8.597 2.892 1.00 85.00 104 ALA A N 1
ATOM 787 C CA . ALA A 1 104 ? -11.606 8.170 3.845 1.00 85.00 104 ALA A CA 1
ATOM 788 C C . ALA A 1 104 ? -12.597 7.182 3.193 1.00 85.00 104 ALA A C 1
ATOM 790 O O . ALA A 1 104 ? -13.097 7.440 2.092 1.00 85.00 104 ALA A O 1
ATOM 791 N N . PRO A 1 105 ? -12.880 6.034 3.837 1.00 87.06 105 PRO A N 1
ATOM 792 C CA . PRO A 1 105 ? -13.867 5.091 3.332 1.00 87.06 105 PRO A CA 1
ATOM 793 C C . PRO A 1 105 ? -15.267 5.709 3.348 1.00 87.06 105 PRO A C 1
ATOM 795 O O . PRO A 1 105 ? -15.623 6.446 4.266 1.00 87.06 105 PRO A O 1
ATOM 798 N N . LYS A 1 106 ? -16.103 5.319 2.379 1.00 86.69 106 LYS A N 1
ATOM 799 C CA . LYS A 1 106 ? -17.541 5.626 2.404 1.00 86.69 106 LYS A CA 1
ATOM 800 C C . LYS A 1 106 ? -18.188 5.089 3.691 1.00 86.69 106 LYS A C 1
ATOM 802 O O . LYS A 1 106 ? -17.731 4.088 4.247 1.00 86.69 106 LYS A O 1
ATOM 807 N N . SER A 1 107 ? -19.228 5.768 4.168 1.00 89.56 107 SER A N 1
ATOM 808 C CA . SER A 1 107 ? -20.073 5.303 5.279 1.00 89.56 107 SER A CA 1
ATOM 809 C C . SER A 1 107 ? -20.691 3.937 4.953 1.00 89.56 107 SER A C 1
ATOM 811 O O . SER A 1 107 ? -21.058 3.705 3.800 1.00 89.56 107 SER A O 1
ATOM 813 N N . LEU A 1 108 ? -20.790 3.040 5.938 1.00 88.44 108 LEU A N 1
ATOM 814 C CA . LEU A 1 108 ? -21.543 1.785 5.814 1.00 88.44 108 LEU A CA 1
ATOM 815 C C . LEU A 1 108 ? -23.042 2.034 5.980 1.00 88.44 108 LEU A C 1
ATOM 817 O O . LEU A 1 108 ? -23.860 1.276 5.465 1.00 88.44 108 LEU A O 1
ATOM 821 N N . VAL A 1 109 ? -23.415 3.093 6.699 1.00 89.06 109 VAL A N 1
ATOM 822 C CA . VAL A 1 109 ? -24.80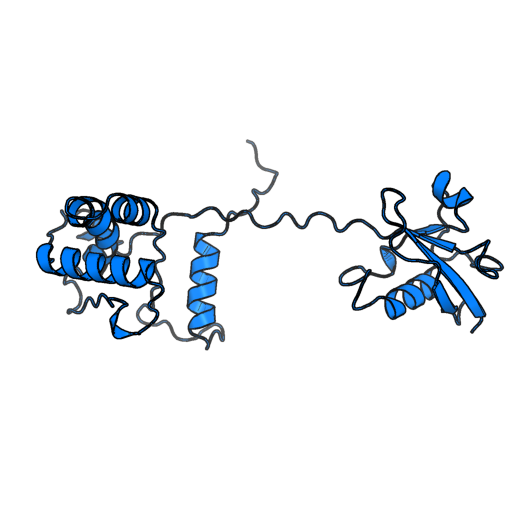6 3.527 6.813 1.00 89.06 109 VAL A CA 1
ATOM 823 C C . VAL A 1 109 ? -25.110 4.548 5.722 1.00 89.06 109 VAL A C 1
ATOM 825 O O . VAL A 1 109 ? -24.593 5.664 5.749 1.00 89.06 109 VAL A O 1
ATOM 828 N N . GLY A 1 110 ? -25.950 4.154 4.762 1.00 83.50 110 GLY A N 1
ATOM 829 C CA . GLY A 1 110 ? -26.418 5.013 3.663 1.00 83.50 110 GLY A CA 1
ATOM 830 C C . GLY A 1 110 ? -27.901 5.397 3.733 1.00 83.50 110 GLY A C 1
ATOM 831 O O . GLY A 1 110 ? -28.397 6.059 2.830 1.00 83.50 110 GLY A O 1
ATOM 832 N N . SER A 1 111 ? -28.622 4.955 4.766 1.00 82.81 111 SER A N 1
ATOM 833 C CA . SER A 1 111 ? -30.059 5.203 4.950 1.00 82.81 111 SER A CA 1
ATOM 834 C C . SER A 1 111 ? -30.325 6.188 6.096 1.00 82.81 111 SER A C 1
ATOM 836 O O . SER A 1 111 ? -29.399 6.799 6.628 1.00 82.81 111 SER A O 1
ATOM 838 N N . ILE A 1 112 ? -31.590 6.315 6.517 1.00 81.81 112 ILE A N 1
ATOM 839 C CA . ILE A 1 112 ? -32.042 7.213 7.596 1.00 81.81 112 ILE A CA 1
ATOM 840 C C . ILE A 1 112 ? -31.218 7.122 8.893 1.00 81.81 112 ILE A C 1
ATOM 842 O O . ILE A 1 112 ? -31.076 8.123 9.589 1.00 81.81 112 ILE A O 1
ATOM 846 N N . GLY A 1 113 ? -30.628 5.958 9.194 1.00 81.00 113 GLY A N 1
ATOM 847 C CA . GLY A 1 113 ? -29.799 5.758 10.386 1.00 81.00 113 GLY A CA 1
ATOM 848 C C . GLY A 1 113 ? -28.470 6.523 10.368 1.00 81.00 113 GLY A C 1
ATOM 849 O O . GLY A 1 113 ? -27.796 6.585 11.392 1.00 81.00 113 GLY A O 1
ATOM 850 N N . ALA A 1 114 ? -28.068 7.106 9.232 1.00 85.12 114 ALA A N 1
ATOM 851 C CA . ALA A 1 114 ? -26.849 7.910 9.138 1.00 85.12 114 ALA A CA 1
ATOM 852 C C . ALA A 1 114 ? -26.945 9.197 9.974 1.00 85.12 114 ALA A C 1
ATOM 854 O O . ALA A 1 114 ? -25.945 9.629 10.544 1.00 85.12 114 ALA A O 1
ATOM 855 N N . ASN A 1 115 ? -28.158 9.750 10.080 1.00 86.31 115 ASN A N 1
ATOM 856 C CA . ASN A 1 115 ? -28.452 11.002 10.779 1.00 86.31 115 ASN A CA 1
ATOM 857 C C . ASN A 1 115 ? -28.765 10.805 12.267 1.00 86.31 115 ASN A C 1
ATOM 859 O O . ASN A 1 115 ? -29.112 11.763 12.948 1.00 86.31 115 ASN A O 1
ATOM 863 N N . TRP A 1 116 ? -28.731 9.567 12.758 1.00 86.19 116 TRP A N 1
ATOM 864 C CA . TRP A 1 116 ? -29.021 9.284 14.156 1.00 86.19 116 TRP A CA 1
ATOM 865 C C . TRP A 1 116 ? -27.776 9.522 15.004 1.00 86.19 116 TRP A C 1
ATOM 867 O O . TRP A 1 116 ? -26.661 9.157 14.604 1.00 86.19 116 TRP A O 1
ATOM 877 N N . ASP A 1 117 ? -27.989 10.075 16.197 1.00 87.56 117 ASP A N 1
ATOM 878 C CA . ASP A 1 117 ? -26.942 10.196 17.202 1.00 87.56 117 ASP A CA 1
ATOM 879 C C . ASP A 1 117 ? -26.366 8.819 17.527 1.00 87.56 117 ASP A C 1
ATOM 881 O O . ASP A 1 117 ? -27.084 7.820 17.665 1.00 87.56 117 ASP A O 1
ATOM 885 N N . PHE A 1 118 ? -25.040 8.749 17.637 1.00 88.00 118 PHE A N 1
ATOM 886 C CA . PHE A 1 118 ? -24.383 7.493 17.949 1.00 88.00 118 PHE A CA 1
ATOM 887 C C . PHE A 1 118 ? -24.613 7.113 19.415 1.00 88.00 118 PHE A C 1
ATOM 889 O O . PHE A 1 118 ? -24.083 7.737 20.335 1.00 88.00 118 PHE A O 1
ATOM 896 N N . GLN A 1 119 ? -25.370 6.039 19.626 1.00 84.50 119 GLN A N 1
ATOM 897 C CA . GLN A 1 119 ? -25.560 5.432 20.938 1.00 84.50 119 GLN A CA 1
ATOM 898 C C . GLN A 1 119 ? -24.414 4.459 21.218 1.00 84.50 119 GLN A C 1
ATOM 900 O O . GLN A 1 119 ? -24.420 3.310 20.773 1.00 84.50 119 GLN A O 1
ATOM 905 N N . ASN A 1 120 ? -23.403 4.932 21.941 1.00 82.25 120 ASN A N 1
ATOM 906 C CA . ASN A 1 120 ? -22.237 4.123 22.260 1.00 82.25 120 ASN A CA 1
ATOM 907 C C . ASN A 1 120 ? -22.564 3.048 23.309 1.00 82.25 120 ASN A C 1
ATOM 909 O O . ASN A 1 120 ? -22.635 3.334 24.502 1.00 82.25 120 ASN A O 1
ATOM 913 N N . SER A 1 121 ? -22.725 1.803 22.866 1.00 81.25 121 SER A N 1
ATOM 914 C CA . SER A 1 121 ? -22.976 0.645 23.733 1.00 81.25 121 SER A CA 1
ATOM 915 C C . SER A 1 121 ? -21.703 -0.117 24.124 1.00 81.25 121 SER A C 1
ATOM 917 O O . SER A 1 121 ? -21.784 -1.231 24.646 1.00 81.25 121 SER A O 1
ATOM 919 N N . LEU A 1 122 ? -20.519 0.412 23.802 1.00 85.81 122 LEU A N 1
ATOM 920 C CA . LEU A 1 122 ? -19.256 -0.285 24.025 1.00 85.81 122 LEU A CA 1
ATOM 921 C C . LEU A 1 122 ? -18.830 -0.201 25.491 1.00 85.81 122 LEU A C 1
ATOM 923 O O . LEU A 1 122 ? -18.89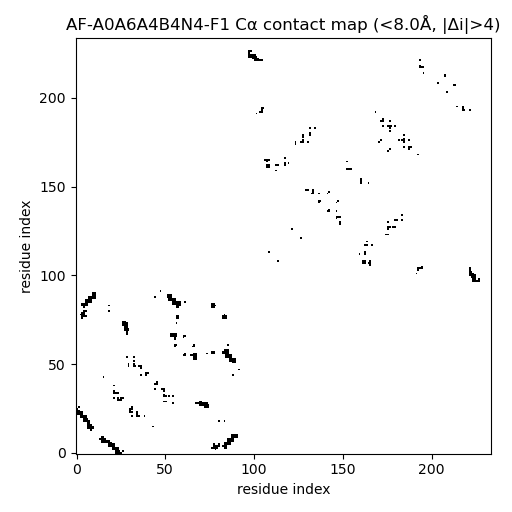5 0.851 26.124 1.00 85.81 122 LEU A O 1
ATOM 927 N N . ASN A 1 123 ? -18.285 -1.302 26.011 1.00 88.44 123 ASN A N 1
ATOM 928 C CA . ASN A 1 123 ? -17.550 -1.272 27.270 1.00 88.44 123 ASN A CA 1
ATOM 929 C C . ASN A 1 123 ? -16.167 -0.648 27.026 1.00 88.44 123 ASN A C 1
ATOM 931 O O . ASN A 1 123 ? -15.211 -1.340 26.666 1.00 88.44 123 ASN A O 1
ATOM 935 N N . ILE A 1 124 ? -16.082 0.671 27.207 1.00 86.62 124 ILE A N 1
ATOM 936 C CA . ILE A 1 124 ? -14.863 1.447 26.953 1.00 86.62 124 ILE A CA 1
ATOM 937 C C . ILE A 1 124 ? -13.707 1.002 27.847 1.00 86.62 124 ILE A C 1
ATOM 939 O O . ILE A 1 124 ? -12.585 0.930 27.364 1.00 86.62 124 ILE A O 1
ATOM 943 N N . GLY A 1 125 ? -13.960 0.611 29.099 1.00 85.25 125 GLY A N 1
ATOM 944 C CA . GLY A 1 125 ? -12.911 0.108 29.992 1.00 85.25 125 GLY A CA 1
ATOM 945 C C . GLY A 1 125 ? -12.232 -1.152 29.447 1.00 85.25 125 GLY A C 1
ATOM 946 O O . GLY A 1 125 ? -11.009 -1.197 29.315 1.00 85.25 125 GLY A O 1
ATOM 947 N N . ASN A 1 126 ? -13.027 -2.151 29.048 1.00 87.31 126 ASN A N 1
ATOM 948 C CA . ASN A 1 126 ? -12.502 -3.391 28.469 1.00 87.31 126 ASN A CA 1
ATOM 949 C C . ASN A 1 126 ? -11.825 -3.156 27.116 1.00 87.31 126 ASN A C 1
ATOM 951 O O . ASN A 1 126 ? -10.783 -3.751 26.839 1.00 87.31 126 ASN A O 1
ATOM 955 N N . LEU A 1 127 ? -12.403 -2.289 26.279 1.00 87.50 127 LEU A N 1
ATOM 956 C CA . LEU A 1 127 ? -11.829 -1.954 24.980 1.00 87.50 127 LEU A CA 1
ATOM 957 C C . LEU A 1 127 ? -10.474 -1.253 25.145 1.00 87.50 127 LEU A C 1
ATOM 959 O O . LEU A 1 127 ? -9.501 -1.661 24.514 1.00 87.50 127 LEU A O 1
ATOM 963 N N . SER A 1 128 ? -10.386 -0.265 26.037 1.00 86.69 128 SER A N 1
ATOM 964 C CA . SER A 1 128 ? -9.138 0.436 26.346 1.00 86.69 128 SER A CA 1
ATOM 965 C C . SER A 1 128 ? -8.068 -0.510 26.874 1.00 86.69 128 SER A C 1
ATOM 967 O O . SER A 1 128 ? -6.933 -0.477 26.400 1.00 86.69 128 SER A O 1
ATOM 969 N N . TYR A 1 129 ? -8.432 -1.401 27.800 1.00 86.69 129 TYR A N 1
ATOM 970 C CA . TYR A 1 129 ? -7.512 -2.409 28.318 1.00 86.69 129 TYR A CA 1
ATOM 971 C C . TYR A 1 129 ? -6.985 -3.325 27.203 1.00 86.69 129 TYR A C 1
ATOM 973 O O . TYR A 1 129 ? -5.773 -3.495 27.075 1.00 86.69 129 TYR A O 1
ATOM 981 N N . ALA A 1 130 ? -7.867 -3.873 26.360 1.00 88.31 130 ALA A N 1
ATOM 982 C CA . ALA A 1 130 ? -7.483 -4.791 25.286 1.00 88.31 130 ALA A CA 1
ATOM 983 C C . ALA A 1 130 ? -6.568 -4.133 24.239 1.00 88.31 130 ALA A C 1
ATOM 985 O O . ALA A 1 130 ? -5.565 -4.724 23.837 1.00 88.31 130 ALA A O 1
ATOM 986 N N . ILE A 1 131 ? -6.875 -2.897 23.831 1.00 88.88 131 ILE A N 1
ATOM 987 C CA . ILE A 1 131 ? -6.040 -2.129 22.897 1.00 88.88 131 ILE A CA 1
ATOM 988 C C . ILE A 1 131 ? -4.686 -1.783 23.532 1.00 88.88 131 ILE A C 1
ATOM 990 O O . ILE A 1 131 ? -3.653 -1.924 22.878 1.00 88.88 131 ILE A O 1
ATOM 994 N N . GLY A 1 132 ? -4.659 -1.426 24.819 1.00 88.75 132 GLY A N 1
ATOM 995 C CA . GLY A 1 132 ? -3.415 -1.201 25.556 1.00 88.75 132 GLY A CA 1
ATOM 996 C C . GLY A 1 132 ? -2.535 -2.454 25.633 1.00 88.75 132 GLY A C 1
ATOM 997 O O . GLY A 1 132 ? -1.335 -2.382 25.369 1.00 88.75 132 GLY A O 1
ATOM 998 N N . GLN A 1 133 ? -3.118 -3.622 25.928 1.00 88.69 133 GLN A N 1
ATOM 999 C CA . GLN A 1 133 ? -2.385 -4.896 25.912 1.00 88.69 133 GLN A CA 1
ATOM 1000 C C . GLN A 1 133 ? -1.843 -5.224 24.516 1.00 88.69 133 GLN A C 1
ATOM 1002 O O . GLN A 1 133 ? -0.708 -5.688 24.394 1.00 88.69 133 GLN A O 1
ATOM 1007 N N . HIS A 1 134 ? -2.621 -4.946 23.466 1.00 90.31 134 HIS A N 1
ATOM 1008 C CA . HIS A 1 134 ? -2.179 -5.125 22.085 1.00 90.31 134 HIS A CA 1
ATOM 1009 C C . HIS A 1 134 ? -0.967 -4.247 21.758 1.00 90.31 134 HIS A C 1
ATOM 1011 O O . HIS A 1 134 ? 0.041 -4.754 21.268 1.00 90.31 134 HIS A O 1
ATOM 1017 N N . TYR A 1 135 ? -1.027 -2.959 22.102 1.00 90.19 135 TYR A N 1
ATOM 1018 C CA . TYR A 1 135 ? 0.088 -2.033 21.918 1.00 90.19 135 TYR A CA 1
ATOM 1019 C C . TYR A 1 135 ? 1.354 -2.513 22.642 1.00 90.19 135 TYR A C 1
ATOM 1021 O O . TYR A 1 135 ? 2.418 -2.593 22.037 1.00 90.19 135 TYR A O 1
ATOM 1029 N N . GLN A 1 136 ? 1.238 -2.933 23.906 1.00 90.56 136 GLN A N 1
ATOM 1030 C CA . GLN A 1 136 ? 2.371 -3.450 24.686 1.00 90.56 136 GLN A CA 1
ATOM 1031 C C . GLN A 1 136 ? 2.951 -4.762 24.139 1.00 90.56 136 GLN A C 1
ATOM 1033 O O . GLN A 1 136 ? 4.130 -5.061 24.332 1.00 90.56 136 GLN A O 1
ATOM 1038 N N . ALA A 1 137 ? 2.130 -5.592 23.500 1.00 92.06 137 ALA A N 1
ATOM 1039 C CA . ALA A 1 137 ? 2.609 -6.789 22.825 1.00 92.06 137 ALA A CA 1
ATOM 1040 C C . ALA A 1 137 ? 3.364 -6.431 21.538 1.00 92.06 137 ALA A C 1
ATOM 1042 O O . ALA A 1 137 ? 4.451 -6.966 21.307 1.00 92.06 137 ALA A O 1
ATOM 1043 N N . TRP A 1 138 ? 2.828 -5.489 20.757 1.00 91.56 138 TRP A N 1
ATOM 1044 C CA . TRP A 1 138 ? 3.453 -4.974 19.542 1.00 91.56 138 TRP A CA 1
ATOM 1045 C C . TRP A 1 138 ? 4.817 -4.328 19.821 1.00 91.56 138 TRP A C 1
ATOM 1047 O O . TRP A 1 138 ? 5.793 -4.692 19.168 1.00 91.56 138 TRP A O 1
ATOM 1057 N N . THR A 1 139 ? 4.937 -3.473 20.846 1.00 91.38 139 THR A N 1
ATOM 1058 C CA . THR A 1 139 ? 6.224 -2.847 21.221 1.00 91.38 139 THR A CA 1
ATOM 1059 C C . THR A 1 139 ? 7.287 -3.861 21.651 1.00 91.38 139 THR A C 1
ATOM 1061 O O . THR A 1 139 ? 8.480 -3.597 21.537 1.00 91.38 139 THR A O 1
ATOM 1064 N N . LYS A 1 140 ? 6.871 -5.048 22.109 1.00 93.50 140 LYS A N 1
ATOM 1065 C CA . LYS A 1 140 ? 7.751 -6.168 22.484 1.00 93.50 140 LYS A CA 1
ATOM 1066 C C . LYS A 1 140 ? 7.990 -7.158 21.338 1.00 93.50 140 LYS A C 1
ATOM 1068 O O . LYS A 1 140 ? 8.556 -8.222 21.580 1.00 93.50 140 LYS A O 1
ATOM 1073 N N . GLY A 1 141 ? 7.519 -6.861 20.125 1.00 92.94 141 GLY A N 1
ATOM 1074 C CA . GLY A 1 141 ? 7.658 -7.734 18.956 1.00 92.94 141 GLY A CA 1
ATOM 1075 C C . GLY A 1 141 ? 6.885 -9.052 19.059 1.00 92.94 141 GLY A C 1
ATOM 1076 O O . GLY A 1 141 ? 7.220 -10.016 18.373 1.00 92.94 141 GLY A O 1
ATOM 1077 N N . LYS A 1 142 ? 5.866 -9.139 19.924 1.00 91.81 142 LYS A N 1
ATOM 1078 C CA . LYS A 1 142 ? 5.064 -10.358 20.075 1.00 91.81 142 LYS A CA 1
ATOM 1079 C C . LYS A 1 142 ? 4.058 -10.469 18.933 1.00 91.81 142 LYS A C 1
ATOM 1081 O O . LYS A 1 142 ? 3.197 -9.609 18.774 1.00 91.81 142 LYS A O 1
ATOM 1086 N N . THR A 1 143 ? 4.134 -11.566 18.187 1.00 84.81 143 THR A N 1
ATOM 1087 C CA . THR A 1 143 ? 3.281 -11.836 17.017 1.00 84.81 143 THR A CA 1
ATOM 1088 C C . THR A 1 143 ? 2.238 -12.934 17.257 1.00 84.81 143 THR A C 1
ATOM 1090 O O . THR A 1 143 ? 1.531 -13.330 16.332 1.00 84.81 143 THR A O 1
ATOM 1093 N N . ASP A 1 144 ? 2.113 -13.429 18.493 1.00 85.56 144 ASP A N 1
ATOM 1094 C CA . ASP A 1 144 ? 1.164 -14.489 18.835 1.00 85.56 144 ASP A CA 1
ATOM 1095 C C . ASP A 1 144 ? -0.290 -14.074 18.549 1.00 85.56 144 ASP A C 1
ATOM 1097 O O . ASP A 1 144 ? -0.702 -12.931 18.759 1.00 85.56 144 ASP A O 1
ATOM 1101 N N . LYS A 1 145 ? -1.119 -15.015 18.089 1.00 80.50 145 LYS A N 1
ATOM 1102 C CA . LYS A 1 145 ? -2.513 -14.713 17.726 1.00 80.50 145 LYS A CA 1
ATOM 1103 C C . LYS A 1 145 ? -3.339 -14.218 18.919 1.00 80.50 145 LYS A C 1
ATOM 1105 O O . LYS A 1 145 ? -4.280 -13.460 18.717 1.00 80.50 145 LYS A O 1
ATOM 1110 N N . ARG A 1 146 ? -2.983 -14.585 20.157 1.00 80.50 146 ARG A N 1
ATOM 1111 C CA . ARG A 1 146 ? -3.669 -14.125 21.377 1.00 80.50 146 ARG A CA 1
ATOM 1112 C C . ARG A 1 146 ? -3.384 -12.664 21.704 1.00 80.50 146 ARG A C 1
ATOM 1114 O O . ARG A 1 146 ? -4.133 -12.074 22.474 1.00 80.50 146 ARG A O 1
ATOM 1121 N N . SER A 1 147 ? -2.328 -12.075 21.141 1.00 81.94 147 SER A N 1
ATOM 1122 C CA . SER A 1 147 ? -2.007 -10.664 21.358 1.00 81.94 147 SER A CA 1
ATOM 1123 C C . SER A 1 147 ? -2.637 -9.724 20.336 1.00 81.94 147 SER A C 1
ATOM 1125 O O . SER A 1 147 ? -2.361 -8.532 20.401 1.00 81.94 147 SER A O 1
ATOM 1127 N N . HIS A 1 148 ? -3.473 -10.223 19.418 1.00 79.81 148 HIS A N 1
ATOM 1128 C CA . HIS A 1 148 ? -4.157 -9.432 18.395 1.00 79.81 148 HIS A CA 1
ATOM 1129 C C . HIS A 1 148 ? -5.668 -9.413 18.673 1.00 79.81 148 HIS A C 1
ATOM 1131 O O . HIS A 1 148 ? -6.335 -10.429 18.469 1.00 79.81 148 HIS A O 1
ATOM 1137 N N . PRO A 1 149 ? -6.234 -8.296 19.160 1.00 82.06 149 PRO A N 1
ATOM 1138 C CA . PRO A 1 149 ? -7.651 -8.226 19.476 1.00 82.06 149 PRO A CA 1
ATOM 1139 C C . PRO A 1 149 ? -8.477 -8.280 18.189 1.00 82.06 149 PRO A C 1
ATOM 1141 O O . PRO A 1 149 ? -8.299 -7.463 17.286 1.00 82.06 149 PRO A O 1
ATOM 1144 N N . LEU A 1 150 ? -9.413 -9.227 18.122 1.00 84.81 150 LEU A N 1
ATOM 1145 C CA . LEU A 1 150 ? -10.427 -9.275 17.074 1.00 84.81 150 LEU A CA 1
ATOM 1146 C C . LEU A 1 150 ? -11.718 -8.646 17.600 1.00 84.81 150 LEU A C 1
ATOM 1148 O O . LEU A 1 150 ? -12.343 -9.170 18.522 1.00 84.81 150 LEU A O 1
ATOM 1152 N N . PHE A 1 151 ? -12.130 -7.533 16.997 1.00 85.88 151 PHE A N 1
ATOM 1153 C CA . PHE A 1 151 ? -13.419 -6.918 17.291 1.00 85.88 151 PHE A CA 1
ATOM 1154 C C . PHE A 1 151 ? -14.515 -7.568 16.442 1.00 85.88 151 PHE A C 1
ATOM 1156 O O . PHE A 1 151 ? -14.495 -7.472 15.216 1.00 85.88 151 PHE A O 1
ATOM 1163 N N . VAL A 1 152 ? -15.483 -8.216 17.093 1.00 86.88 152 VAL A N 1
ATOM 1164 C CA . VAL A 1 152 ? -16.621 -8.861 16.426 1.00 86.88 152 VAL A CA 1
ATOM 1165 C C . VAL A 1 152 ? -17.903 -8.110 16.775 1.00 86.88 152 VAL A C 1
ATOM 1167 O O . VAL A 1 152 ? -18.290 -8.035 17.938 1.00 86.88 152 VAL A O 1
ATOM 1170 N N . CYS A 1 153 ? -18.585 -7.585 15.758 1.00 86.94 153 CYS A N 1
ATOM 1171 C CA . CYS A 1 153 ? -19.911 -6.985 15.886 1.00 86.94 153 CYS A CA 1
ATOM 1172 C C . CYS A 1 153 ? -20.953 -7.920 15.260 1.00 86.94 153 CYS A C 1
ATOM 1174 O O . CYS A 1 153 ? -20.922 -8.167 14.055 1.00 86.94 153 CYS A O 1
ATOM 1176 N N . SER A 1 154 ? -21.876 -8.439 16.070 1.00 87.50 154 SER A N 1
ATOM 1177 C CA . SER A 1 154 ? -22.944 -9.343 15.628 1.00 87.50 154 SER A CA 1
ATOM 1178 C C . SER A 1 154 ? -24.310 -8.861 16.124 1.00 87.50 154 SER A C 1
ATOM 1180 O O . SER A 1 154 ? -24.406 -8.155 17.124 1.00 87.50 154 SER A O 1
ATOM 1182 N N . GLY A 1 155 ? -25.369 -9.180 15.380 1.00 86.38 155 GLY A N 1
ATOM 1183 C CA . GLY A 1 155 ? -26.728 -8.709 15.657 1.00 86.38 155 GLY A CA 1
ATOM 1184 C C . GLY A 1 155 ? -27.642 -8.821 14.438 1.00 86.38 155 GLY A C 1
ATOM 1185 O O . GLY A 1 155 ? -27.168 -8.924 13.301 1.00 86.38 155 GLY A O 1
ATOM 1186 N N . GLY A 1 156 ? -28.956 -8.785 14.662 1.00 87.12 156 GLY A N 1
ATOM 1187 C CA . GLY A 1 156 ? -29.963 -8.864 13.600 1.00 87.12 156 GLY A CA 1
ATOM 1188 C C . GLY A 1 156 ? -29.929 -7.679 12.619 1.00 87.12 156 GLY A C 1
ATOM 1189 O O . GLY A 1 156 ? -29.208 -6.696 12.831 1.00 87.12 156 GLY A O 1
ATOM 1190 N N . PRO A 1 157 ? -30.668 -7.741 11.501 1.00 84.50 157 PRO A N 1
ATOM 1191 C CA . PRO A 1 157 ? -30.848 -6.592 10.614 1.00 84.50 157 PRO A CA 1
ATOM 1192 C C . PRO A 1 157 ? -31.350 -5.361 11.386 1.00 84.50 157 PRO A C 1
ATOM 1194 O O . PRO A 1 157 ? -32.168 -5.484 12.290 1.00 84.50 157 PRO A O 1
ATOM 1197 N N . GLY A 1 158 ? -30.834 -4.174 11.060 1.00 84.38 158 GLY A N 1
ATOM 1198 C CA . GLY A 1 158 ? -31.282 -2.916 11.675 1.00 84.38 158 GLY A CA 1
ATOM 1199 C C . GLY A 1 158 ? -30.764 -2.619 13.089 1.00 84.38 158 GLY A C 1
ATOM 1200 O O . GLY A 1 158 ? -30.989 -1.521 13.579 1.00 84.38 158 GLY A O 1
ATOM 1201 N N . THR A 1 159 ? -29.996 -3.505 13.732 1.00 87.94 159 THR A N 1
ATOM 1202 C CA . THR A 1 159 ? -29.504 -3.293 15.114 1.00 87.94 159 THR A CA 1
ATOM 1203 C C . THR A 1 159 ? -28.305 -2.336 15.234 1.00 87.94 159 THR A C 1
ATOM 1205 O O . THR A 1 159 ? -27.577 -2.380 16.218 1.00 87.94 159 THR A O 1
ATOM 1208 N N . GLY A 1 160 ? -28.023 -1.519 14.214 1.00 88.19 160 GLY A N 1
ATOM 1209 C CA . GLY A 1 160 ? -26.955 -0.511 14.272 1.00 88.19 160 GLY A CA 1
ATOM 1210 C C . GLY A 1 160 ? -25.517 -1.003 14.040 1.00 88.19 160 GLY A C 1
ATOM 1211 O O . GLY A 1 160 ? -24.589 -0.220 14.216 1.00 88.19 160 GLY A O 1
ATOM 1212 N N . LYS A 1 161 ? -25.290 -2.248 13.591 1.00 89.25 161 LYS A N 1
ATOM 1213 C CA . LYS A 1 161 ? -23.932 -2.797 13.348 1.00 89.25 161 LYS A CA 1
ATOM 1214 C C . LYS A 1 161 ? -23.061 -1.916 12.446 1.00 89.25 161 LYS A C 1
ATOM 1216 O O . LYS A 1 161 ? -21.933 -1.587 12.796 1.00 89.25 161 LYS A O 1
ATOM 1221 N N . SER A 1 162 ? -23.600 -1.516 11.295 1.00 89.50 162 SER A N 1
ATOM 1222 C CA . SER A 1 162 ? -22.896 -0.662 10.334 1.00 89.50 162 SER A CA 1
ATOM 1223 C C . SER A 1 162 ? -22.531 0.691 10.946 1.00 89.50 162 SER A C 1
ATOM 1225 O O . SER A 1 162 ? -21.408 1.149 10.769 1.00 89.50 162 SER A O 1
ATOM 1227 N N . LYS A 1 163 ? -23.436 1.280 11.745 1.00 90.69 163 LYS A N 1
ATOM 1228 C CA . LYS A 1 163 ? -23.185 2.539 12.462 1.00 90.69 163 LYS A CA 1
ATOM 1229 C C . LYS A 1 163 ? -22.077 2.366 13.499 1.00 90.69 163 LYS A C 1
ATOM 1231 O O . LYS A 1 163 ? -21.174 3.187 13.557 1.00 90.69 163 LYS A O 1
ATOM 1236 N N . LEU A 1 164 ? -22.098 1.278 14.270 1.00 91.50 164 LEU A N 1
ATOM 1237 C CA . LEU A 1 164 ? -21.046 0.980 15.242 1.00 91.50 164 LEU A CA 1
ATOM 1238 C C . LEU A 1 164 ? -19.670 0.848 14.575 1.00 91.50 164 LEU A C 1
ATOM 1240 O O . LEU A 1 164 ? -18.697 1.397 15.077 1.00 91.50 164 LEU A O 1
ATOM 1244 N N . LEU A 1 165 ? -19.584 0.154 13.438 1.00 90.69 165 LEU A N 1
ATOM 1245 C CA . LEU A 1 165 ? -18.332 0.010 12.688 1.00 90.69 165 LEU A CA 1
ATOM 1246 C C . LEU A 1 165 ? -17.872 1.326 12.037 1.00 90.69 165 LEU A C 1
ATOM 1248 O O . LEU A 1 165 ? -16.668 1.553 11.926 1.00 90.69 165 LEU A O 1
ATOM 1252 N N . ASP A 1 166 ? -18.804 2.195 11.635 1.00 90.62 166 ASP A N 1
ATOM 1253 C CA . ASP A 1 166 ? -18.495 3.542 11.141 1.00 90.62 166 ASP A CA 1
ATOM 1254 C C . ASP A 1 166 ? -17.910 4.442 12.241 1.00 90.62 166 ASP A C 1
ATOM 1256 O O . ASP A 1 166 ? -16.978 5.199 11.970 1.00 90.62 166 ASP A O 1
ATOM 1260 N N . GLU A 1 167 ? -18.416 4.330 13.471 1.00 91.12 167 GLU A N 1
ATOM 1261 C CA . GLU A 1 167 ? -18.023 5.178 14.605 1.00 91.12 167 GLU A CA 1
ATOM 1262 C C . GLU A 1 167 ? -16.855 4.614 15.427 1.00 91.12 167 GLU A C 1
ATOM 1264 O O . GLU A 1 167 ? -16.180 5.364 16.134 1.00 91.12 167 GLU A O 1
ATOM 1269 N N . LEU A 1 168 ? -16.561 3.313 15.327 1.00 91.38 168 LEU A N 1
ATOM 1270 C CA . LEU A 1 168 ? -15.491 2.663 16.091 1.00 91.38 168 LEU A CA 1
ATOM 1271 C C . LEU A 1 168 ? -14.135 3.392 15.984 1.00 91.38 168 LEU A C 1
ATOM 1273 O O . LEU A 1 168 ? -13.519 3.609 17.028 1.00 91.38 168 LEU A O 1
ATOM 1277 N N . PRO A 1 169 ? -13.658 3.842 14.802 1.00 89.94 169 PRO A N 1
ATOM 1278 C CA . PRO A 1 169 ? -12.422 4.622 14.721 1.00 89.94 169 PRO A CA 1
ATOM 1279 C C . PRO A 1 169 ? -12.465 5.913 15.551 1.00 89.94 169 PRO A C 1
ATOM 1281 O O . PRO A 1 169 ? -11.475 6.260 16.193 1.00 89.94 169 PRO A O 1
ATOM 1284 N N . ASN A 1 170 ? -13.608 6.608 15.584 1.00 89.12 170 ASN A N 1
ATOM 1285 C CA . ASN A 1 170 ? -13.783 7.815 16.394 1.00 89.12 170 ASN A CA 1
ATOM 1286 C C . ASN A 1 170 ? -13.753 7.479 17.887 1.00 89.12 170 ASN A C 1
ATOM 1288 O O . ASN A 1 170 ? -13.060 8.157 18.643 1.00 89.12 170 ASN A O 1
ATOM 1292 N N . VAL A 1 171 ? -14.416 6.395 18.303 1.00 89.50 171 VAL A N 1
ATOM 1293 C CA . VAL A 1 171 ? -14.385 5.913 19.695 1.00 89.50 171 VAL A CA 1
ATOM 1294 C C . VAL A 1 171 ? -12.956 5.583 20.132 1.00 89.50 171 VAL A C 1
ATOM 1296 O O . VAL A 1 171 ? -12.515 6.032 21.191 1.00 89.50 171 VAL A O 1
ATOM 1299 N N . LEU A 1 172 ? -12.192 4.857 19.310 1.00 88.19 172 LEU A N 1
ATOM 1300 C CA . LEU A 1 172 ? -10.794 4.529 19.611 1.00 88.19 172 LEU A CA 1
ATOM 1301 C C . LEU A 1 172 ? -9.936 5.798 19.758 1.00 88.19 172 LEU A C 1
ATOM 1303 O O . LEU A 1 172 ? -9.152 5.918 20.699 1.00 88.19 172 LEU A O 1
ATOM 1307 N N . ARG A 1 173 ? -10.121 6.780 18.872 1.00 85.62 173 ARG A N 1
ATOM 1308 C CA . ARG A 1 173 ? -9.370 8.046 18.897 1.00 85.62 173 ARG A CA 1
ATOM 1309 C C . ARG A 1 173 ? -9.719 8.940 20.085 1.00 85.62 173 ARG A C 1
ATOM 1311 O O . ARG A 1 173 ? -8.827 9.574 20.641 1.00 85.62 173 ARG A O 1
ATOM 1318 N N . GLN A 1 174 ? -11.001 9.033 20.430 1.00 80.62 174 GLN A N 1
ATOM 1319 C CA . GLN A 1 174 ? -11.511 10.022 21.384 1.00 80.62 174 GLN A CA 1
ATOM 1320 C C . GLN A 1 174 ? -11.647 9.485 22.809 1.00 80.62 174 GLN A C 1
ATOM 1322 O O . GLN A 1 174 ? -11.609 10.276 23.744 1.00 80.62 174 GLN A O 1
ATOM 1327 N N . GLN A 1 175 ? -11.827 8.174 22.990 1.00 77.19 175 GLN A N 1
ATOM 1328 C CA . GLN A 1 175 ? -12.183 7.596 24.293 1.00 77.19 175 GLN A CA 1
ATOM 1329 C C . GLN A 1 175 ? -11.142 6.597 24.800 1.00 77.19 175 GLN A C 1
ATOM 1331 O O . GLN A 1 175 ? -10.824 6.605 25.986 1.00 77.19 175 GLN A O 1
ATOM 1336 N N . VAL A 1 176 ? -10.548 5.788 23.916 1.00 69.69 176 VAL A N 1
ATOM 1337 C CA . VAL A 1 176 ? -9.464 4.869 24.309 1.00 69.69 176 VAL A CA 1
ATOM 1338 C C . VAL A 1 176 ? -8.147 5.620 24.508 1.00 69.69 176 VAL A C 1
ATOM 1340 O O . VAL A 1 176 ? -7.418 5.363 25.466 1.00 69.69 176 VAL A O 1
ATOM 1343 N N . GLY A 1 177 ? -7.878 6.618 23.662 1.00 61.44 177 GLY A N 1
ATOM 1344 C CA . GLY A 1 177 ? -6.642 7.397 23.716 1.00 61.44 177 GLY A CA 1
ATOM 1345 C C . GLY A 1 177 ? -6.492 8.352 24.911 1.00 61.44 177 GLY A C 1
ATOM 1346 O O . GLY A 1 177 ? -5.509 9.076 24.991 1.00 61.44 177 GLY A O 1
ATOM 1347 N N . VAL A 1 178 ? -7.457 8.411 25.831 1.00 59.34 178 VAL A N 1
ATOM 1348 C CA . VAL A 1 178 ? -7.422 9.333 26.987 1.00 59.34 178 VAL A CA 1
ATOM 1349 C C . VAL A 1 178 ? -6.762 8.690 28.216 1.00 59.34 178 VAL A C 1
ATOM 1351 O O . VAL A 1 178 ? -6.303 9.395 29.107 1.00 59.34 178 VAL A O 1
ATOM 1354 N N . GLN A 1 179 ? -6.657 7.358 28.253 1.00 57.53 179 GLN A N 1
ATOM 1355 C CA . GLN A 1 179 ? -6.072 6.595 29.372 1.00 57.53 179 GLN A CA 1
ATOM 1356 C C . GLN A 1 179 ? -4.793 5.833 28.982 1.00 57.53 179 GLN A C 1
ATOM 1358 O O . GLN A 1 179 ? -4.248 5.077 29.784 1.00 57.53 179 GLN A O 1
ATOM 1363 N N . GLY A 1 180 ? -4.346 5.988 27.735 1.00 64.81 180 GLY A N 1
ATOM 1364 C CA . GLY A 1 180 ? -3.268 5.207 27.141 1.00 64.81 180 GLY A CA 1
ATOM 1365 C C . GLY A 1 180 ? -1.932 5.937 27.027 1.00 64.81 180 GLY A C 1
ATOM 1366 O O . GLY A 1 180 ? -1.832 7.145 27.235 1.00 64.81 180 GLY A O 1
ATOM 1367 N N . ASP A 1 181 ? -0.911 5.175 26.639 1.00 80.06 181 ASP A N 1
ATOM 1368 C CA . ASP A 1 181 ? 0.424 5.665 26.287 1.00 80.06 181 ASP A CA 1
ATOM 1369 C C . ASP A 1 181 ? 0.351 6.743 25.176 1.00 80.06 181 ASP A C 1
ATOM 1371 O O . ASP A 1 181 ? -0.335 6.524 24.172 1.00 80.06 181 ASP A O 1
ATOM 1375 N N . PRO A 1 182 ? 1.037 7.898 25.305 1.00 86.81 182 PRO A N 1
ATOM 1376 C CA . PRO A 1 182 ? 0.987 8.968 24.306 1.00 86.81 182 PRO A CA 1
ATOM 1377 C C . PRO A 1 182 ? 1.313 8.519 22.876 1.00 86.81 182 PRO A C 1
ATOM 1379 O O . PRO A 1 182 ? 0.652 8.966 21.938 1.00 86.81 182 PRO A O 1
ATOM 1382 N N . ALA A 1 183 ? 2.270 7.604 22.703 1.00 89.25 183 ALA A N 1
ATOM 1383 C CA . ALA A 1 183 ? 2.639 7.092 21.388 1.00 89.25 183 ALA A CA 1
ATOM 1384 C C . ALA A 1 183 ? 1.558 6.156 20.824 1.00 89.25 183 ALA A C 1
ATOM 1386 O O . ALA A 1 183 ? 1.245 6.215 19.636 1.00 89.25 183 ALA A O 1
ATOM 1387 N N . MET A 1 184 ? 0.894 5.363 21.672 1.00 89.25 184 MET A N 1
ATOM 1388 C CA . MET A 1 184 ? -0.293 4.603 21.257 1.00 89.25 184 MET A CA 1
ATOM 1389 C C . MET A 1 184 ? -1.406 5.539 20.764 1.00 89.25 184 MET A C 1
ATOM 1391 O O . MET A 1 184 ? -2.049 5.271 19.748 1.00 89.25 184 MET A O 1
ATOM 1395 N N . ASN A 1 185 ? -1.623 6.656 21.458 1.00 85.94 185 ASN A N 1
ATOM 1396 C CA . ASN A 1 185 ? -2.673 7.615 21.112 1.00 85.94 185 ASN A CA 1
ATOM 1397 C C . ASN A 1 185 ? -2.396 8.287 19.762 1.00 85.94 185 ASN A C 1
ATOM 1399 O O . ASN A 1 185 ? -3.316 8.485 18.965 1.00 85.94 185 ASN A O 1
ATOM 1403 N N . GLU A 1 186 ? -1.133 8.604 19.482 1.00 88.69 186 GLU A N 1
ATOM 1404 C CA . GLU A 1 186 ? -0.702 9.119 18.184 1.00 88.69 186 GLU A CA 1
ATOM 1405 C C . GLU A 1 186 ? -0.940 8.102 17.058 1.00 88.69 186 GLU A C 1
ATOM 1407 O O . GLU A 1 186 ? -1.496 8.457 16.014 1.00 88.69 186 GLU A O 1
ATOM 1412 N N . LEU A 1 187 ? -0.630 6.821 17.288 1.00 90.19 187 LEU A N 1
ATOM 1413 C CA . LEU A 1 187 ? -0.915 5.753 16.325 1.00 90.19 187 LEU A CA 1
ATOM 1414 C C . LEU A 1 187 ? -2.415 5.631 16.030 1.00 90.19 187 LEU A C 1
ATOM 1416 O O . LEU A 1 187 ? -2.805 5.551 14.867 1.00 90.19 187 LEU A O 1
ATOM 1420 N N . LEU A 1 188 ? -3.274 5.669 17.053 1.00 89.00 188 LEU A N 1
ATOM 1421 C CA . LEU A 1 188 ? -4.731 5.597 16.870 1.00 89.00 188 LEU A CA 1
ATOM 1422 C C . LEU A 1 188 ? -5.284 6.803 16.092 1.00 89.00 188 LEU A C 1
ATOM 1424 O O . LEU A 1 188 ? -6.192 6.651 15.266 1.00 89.00 188 LEU A O 1
ATOM 1428 N N . ARG A 1 189 ? -4.731 8.003 16.313 1.00 86.69 189 ARG A N 1
ATOM 1429 C CA . ARG A 1 189 ? -5.098 9.220 15.563 1.00 86.69 189 ARG A CA 1
ATOM 1430 C C . ARG A 1 189 ? -4.730 9.115 14.087 1.00 86.69 189 ARG A C 1
ATOM 1432 O O . ARG A 1 189 ? -5.544 9.483 13.241 1.00 86.69 189 ARG A O 1
ATOM 1439 N N . ASN A 1 190 ? -3.562 8.554 13.792 1.00 88.25 190 ASN A N 1
ATOM 1440 C CA . ASN A 1 190 ? -3.037 8.417 12.434 1.00 88.25 190 ASN A CA 1
ATOM 1441 C C . ASN A 1 190 ? -3.441 7.101 11.741 1.00 88.25 190 ASN A C 1
ATOM 1443 O O . ASN A 1 190 ? -3.073 6.871 10.590 1.00 88.25 190 ASN A O 1
ATOM 1447 N N . ALA A 1 191 ? -4.216 6.242 12.408 1.00 88.50 191 ALA A N 1
ATOM 1448 C CA . ALA A 1 191 ? -4.619 4.949 11.870 1.00 88.50 191 ALA A CA 1
ATOM 1449 C C . ALA A 1 191 ? -5.486 5.085 10.607 1.00 88.50 191 ALA A C 1
ATOM 1451 O O . ALA A 1 191 ? -6.502 5.795 10.590 1.00 88.50 191 ALA A O 1
ATOM 1452 N N . TYR A 1 192 ? -5.124 4.329 9.569 1.00 89.31 192 TYR A N 1
ATOM 1453 C CA . TYR A 1 192 ? -5.918 4.185 8.353 1.00 89.31 192 TYR A CA 1
ATOM 1454 C C . TYR A 1 192 ? -7.045 3.178 8.546 1.00 89.31 192 TYR A C 1
ATOM 1456 O O . TYR A 1 192 ? -6.833 2.045 8.970 1.00 89.31 192 TYR A O 1
ATOM 1464 N N . THR A 1 193 ? -8.262 3.588 8.191 1.00 89.31 193 THR A N 1
ATOM 1465 C CA . THR A 1 193 ? -9.430 2.703 8.202 1.00 89.31 193 THR A CA 1
ATOM 1466 C C . THR A 1 193 ? -9.709 2.188 6.796 1.00 89.31 193 THR A C 1
ATOM 1468 O O . THR A 1 193 ? -9.946 2.972 5.869 1.00 89.31 193 THR A O 1
ATOM 1471 N N . PHE A 1 194 ? -9.732 0.865 6.653 1.00 88.56 194 PHE A N 1
ATOM 1472 C CA . PHE A 1 194 ? -10.144 0.182 5.433 1.00 88.56 194 PHE A CA 1
ATOM 1473 C C . PHE A 1 194 ? -11.470 -0.527 5.670 1.00 88.56 194 PHE A C 1
ATOM 1475 O O . PHE A 1 194 ? -11.576 -1.363 6.563 1.00 88.56 194 PHE A O 1
ATOM 1482 N N . LYS A 1 195 ? -12.491 -0.186 4.879 1.00 86.62 195 LYS A N 1
ATOM 1483 C CA . LYS A 1 195 ? -13.803 -0.836 4.978 1.00 86.62 195 LYS A CA 1
ATOM 1484 C C . LYS A 1 195 ? -13.940 -1.856 3.866 1.00 86.62 195 LYS A C 1
ATOM 14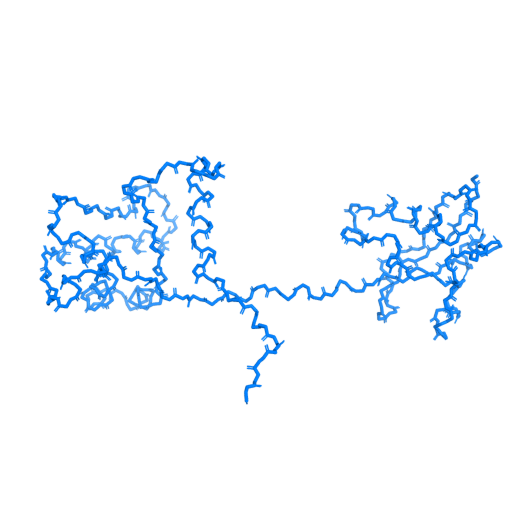86 O O . LYS A 1 195 ? -14.034 -1.479 2.693 1.00 86.62 195 LYS A O 1
ATOM 1491 N N . VAL A 1 196 ? -13.939 -3.124 4.255 1.00 81.94 196 VAL A N 1
ATOM 1492 C CA . VAL A 1 196 ? -14.163 -4.279 3.385 1.00 81.94 196 VAL A CA 1
ATOM 1493 C C . VAL A 1 196 ? -15.544 -4.827 3.721 1.00 81.94 196 VAL A C 1
ATOM 1495 O O . VAL A 1 196 ? -15.796 -5.177 4.871 1.00 81.94 196 VAL A O 1
ATOM 1498 N N . THR A 1 197 ? -16.445 -4.854 2.742 1.00 76.62 197 THR A N 1
ATOM 1499 C CA . THR A 1 197 ? -17.798 -5.387 2.913 1.00 76.62 197 THR A CA 1
ATOM 1500 C C . THR A 1 197 ? -18.004 -6.578 1.990 1.00 76.62 197 THR A C 1
ATOM 1502 O O . THR A 1 197 ? -17.653 -6.536 0.812 1.00 76.62 197 THR A O 1
ATOM 1505 N N . PHE A 1 198 ? -18.584 -7.636 2.546 1.00 72.81 198 PHE A N 1
ATOM 1506 C CA . PHE A 1 198 ? -19.078 -8.797 1.814 1.00 72.81 198 PHE A CA 1
ATOM 1507 C C . PHE A 1 198 ? -20.601 -8.770 1.947 1.00 72.81 198 PHE A C 1
ATOM 1509 O O . PHE A 1 198 ? -21.179 -9.415 2.817 1.00 72.81 198 PHE A O 1
ATOM 1516 N N . GLU A 1 199 ? -21.226 -7.868 1.188 1.00 64.94 199 GLU A N 1
ATOM 1517 C CA . GLU A 1 199 ? -22.672 -7.625 1.232 1.00 64.94 199 GLU A CA 1
ATOM 1518 C C . GLU A 1 199 ? -23.472 -8.849 0.771 1.00 64.94 199 GLU A C 1
ATOM 1520 O O . GLU A 1 199 ? -22.959 -9.734 0.078 1.00 64.94 199 GLU A O 1
ATOM 1525 N N . ASN A 1 200 ? -24.765 -8.866 1.088 1.00 59.34 200 ASN A N 1
ATOM 1526 C CA . ASN A 1 200 ? -25.675 -9.888 0.576 1.00 59.34 200 ASN A CA 1
ATOM 1527 C C . ASN A 1 200 ? -25.619 -9.934 -0.962 1.00 59.34 200 ASN A C 1
ATOM 1529 O O . ASN A 1 200 ? -25.791 -8.914 -1.626 1.00 59.34 200 ASN A O 1
ATOM 1533 N N . GLY A 1 201 ? -25.375 -11.120 -1.528 1.00 55.47 201 GLY A N 1
ATOM 1534 C CA . GLY A 1 201 ? -25.261 -11.301 -2.978 1.00 55.47 201 GLY A CA 1
ATOM 1535 C C . GLY A 1 201 ? -23.872 -11.019 -3.565 1.00 55.47 201 GLY A C 1
ATOM 1536 O O . GLY A 1 201 ? -23.739 -11.000 -4.786 1.00 55.47 201 GLY A O 1
ATOM 1537 N N . THR A 1 202 ? -22.824 -10.846 -2.744 1.00 55.59 202 THR A N 1
ATOM 1538 C CA . THR A 1 202 ? -21.433 -10.964 -3.223 1.00 55.59 202 THR A CA 1
ATOM 1539 C C . THR A 1 202 ? -21.091 -12.426 -3.529 1.00 55.59 202 THR A C 1
ATOM 1541 O O . THR A 1 202 ? -20.370 -13.094 -2.798 1.00 55.59 202 THR A O 1
ATOM 1544 N N . THR A 1 203 ? -21.629 -12.951 -4.628 1.00 54.50 203 THR A N 1
ATOM 1545 C CA . THR A 1 203 ? -21.024 -14.100 -5.307 1.00 54.50 203 THR A CA 1
ATOM 1546 C C . THR A 1 203 ? -19.716 -13.655 -5.968 1.00 54.50 203 THR A C 1
ATOM 1548 O O . THR A 1 203 ? -19.569 -12.482 -6.326 1.00 54.50 203 THR A O 1
ATOM 1551 N N . ASP A 1 204 ? -18.756 -14.575 -6.110 1.00 56.84 204 ASP A N 1
ATOM 1552 C CA . ASP A 1 204 ? -17.485 -14.381 -6.828 1.00 56.84 204 ASP A CA 1
ATOM 1553 C C . ASP A 1 204 ? -17.727 -14.131 -8.331 1.00 56.84 204 ASP A C 1
ATOM 1555 O O . ASP A 1 204 ? -17.411 -14.937 -9.200 1.00 56.84 204 ASP A O 1
ATOM 1559 N N . ASN A 1 205 ? -18.330 -12.994 -8.667 1.00 52.66 205 ASN A N 1
ATOM 1560 C CA . ASN A 1 205 ? -18.714 -12.663 -10.036 1.00 52.66 205 ASN A CA 1
ATOM 1561 C C . ASN A 1 205 ? -17.514 -12.200 -10.884 1.00 52.66 205 ASN A C 1
ATOM 1563 O O . ASN A 1 205 ? -17.718 -11.713 -11.994 1.00 52.66 205 ASN A O 1
ATOM 1567 N N . ARG A 1 206 ? -16.273 -12.269 -10.369 1.00 55.84 206 ARG A N 1
ATOM 1568 C CA . ARG A 1 206 ? -15.065 -11.794 -11.076 1.00 55.84 206 ARG A CA 1
ATOM 1569 C C . ARG A 1 206 ? -13.857 -12.734 -10.989 1.00 55.84 206 ARG A C 1
ATOM 1571 O O . ARG A 1 206 ? -12.782 -12.342 -11.433 1.00 55.84 206 ARG A O 1
ATOM 1578 N N . GLY A 1 207 ? -14.00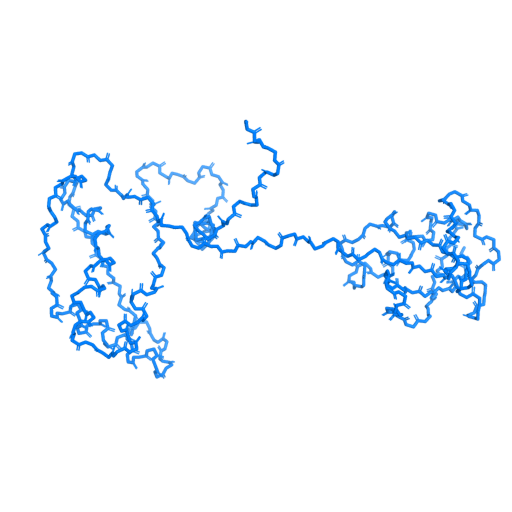5 -13.937 -10.435 1.00 56.47 207 GLY A N 1
ATOM 1579 C CA . GLY A 1 207 ? -12.915 -14.907 -10.300 1.00 56.47 207 GLY A CA 1
ATOM 1580 C C . GLY A 1 207 ? -11.830 -14.491 -9.301 1.00 56.47 207 GLY A C 1
ATOM 1581 O O . GLY A 1 207 ? -10.687 -14.934 -9.416 1.00 56.47 207 GLY A O 1
ATOM 1582 N N . ILE A 1 208 ? -12.154 -13.624 -8.332 1.00 56.81 208 ILE A N 1
ATOM 1583 C CA . ILE A 1 208 ? -11.240 -13.300 -7.228 1.00 56.81 208 ILE A CA 1
ATOM 1584 C C . ILE A 1 208 ? -11.589 -14.234 -6.073 1.00 56.81 208 ILE A C 1
ATOM 1586 O O . ILE A 1 208 ? -12.198 -13.839 -5.083 1.00 56.81 208 ILE A O 1
ATOM 1590 N N . SER A 1 209 ? -11.180 -15.492 -6.212 1.00 66.00 209 SER A N 1
ATOM 1591 C CA . SER A 1 209 ? -11.427 -16.530 -5.209 1.00 66.00 209 SER A CA 1
ATOM 1592 C C . SER A 1 209 ? -10.525 -16.417 -3.975 1.00 66.00 209 SER A C 1
ATOM 1594 O O . SER A 1 209 ? -10.777 -17.080 -2.973 1.00 66.00 209 SER A O 1
ATOM 1596 N N . ASP A 1 210 ? -9.473 -15.591 -4.029 1.00 77.88 210 ASP A N 1
ATOM 1597 C CA . ASP A 1 210 ? -8.511 -15.406 -2.940 1.00 77.88 210 ASP A CA 1
ATOM 1598 C C . ASP A 1 210 ? -8.908 -14.211 -2.048 1.00 77.88 210 ASP A C 1
ATOM 1600 O O . ASP A 1 210 ? -8.814 -13.053 -2.486 1.00 77.88 210 ASP A O 1
ATOM 1604 N N . PRO A 1 211 ? -9.296 -14.451 -0.778 1.00 74.19 211 PRO A N 1
ATOM 1605 C CA . PRO A 1 211 ? -9.641 -13.395 0.171 1.00 74.19 211 PRO A CA 1
ATOM 1606 C C . PRO A 1 211 ? -8.541 -12.348 0.358 1.00 74.19 211 PRO A C 1
ATOM 1608 O O . PRO A 1 211 ? -8.837 -11.163 0.518 1.00 74.19 211 PRO A O 1
ATOM 1611 N N . SER A 1 212 ? -7.274 -12.760 0.286 1.00 80.56 212 SER A N 1
ATOM 1612 C CA . SER A 1 212 ? -6.127 -11.861 0.438 1.00 80.56 212 SER A CA 1
ATOM 1613 C C . SER A 1 212 ? -6.072 -10.859 -0.708 1.00 80.56 212 SER A C 1
ATOM 1615 O O . SER A 1 212 ? -5.843 -9.670 -0.484 1.00 80.56 212 SER A O 1
ATOM 1617 N N . LYS A 1 213 ? -6.359 -11.317 -1.935 1.00 81.75 213 LYS A N 1
ATOM 1618 C CA . LYS A 1 213 ? -6.434 -10.446 -3.114 1.00 81.75 213 LYS A CA 1
ATOM 1619 C C . LYS A 1 213 ? -7.599 -9.474 -2.998 1.00 81.75 213 LYS A C 1
ATOM 1621 O O . LYS A 1 213 ? -7.399 -8.291 -3.241 1.00 81.75 213 LYS A O 1
ATOM 1626 N N . MET A 1 214 ? -8.777 -9.920 -2.556 1.00 77.56 214 MET A N 1
ATOM 1627 C CA . MET A 1 214 ? -9.926 -9.022 -2.362 1.00 77.56 214 MET A CA 1
ATOM 1628 C C . MET A 1 214 ? -9.627 -7.900 -1.359 1.00 77.56 214 MET A C 1
ATOM 1630 O O . MET A 1 214 ? -9.875 -6.724 -1.643 1.00 77.56 214 MET A O 1
ATOM 1634 N N . ILE A 1 215 ? -9.063 -8.253 -0.199 1.00 83.12 215 ILE A N 1
ATOM 1635 C CA . ILE A 1 215 ? -8.679 -7.288 0.838 1.00 83.12 215 ILE A CA 1
ATOM 1636 C C . ILE A 1 215 ? -7.601 -6.343 0.296 1.00 83.12 215 ILE A C 1
ATOM 1638 O O . ILE A 1 215 ? -7.754 -5.124 0.386 1.00 83.12 215 ILE A O 1
ATOM 1642 N N . GLY A 1 216 ? -6.557 -6.888 -0.334 1.00 85.50 216 GLY A N 1
ATOM 1643 C CA . GLY A 1 216 ? -5.463 -6.114 -0.919 1.00 85.50 216 GLY A CA 1
ATOM 1644 C C . GLY A 1 216 ? -5.939 -5.132 -1.989 1.00 85.50 216 GLY A C 1
ATOM 1645 O O . GLY A 1 216 ? -5.610 -3.948 -1.932 1.00 85.50 216 GLY A O 1
ATOM 1646 N N . THR A 1 217 ? -6.790 -5.570 -2.920 1.00 83.00 217 THR A N 1
ATOM 1647 C CA . THR A 1 217 ? -7.395 -4.704 -3.941 1.00 83.00 217 THR A CA 1
ATOM 1648 C C . THR A 1 217 ? -8.219 -3.587 -3.306 1.00 83.00 217 THR A C 1
ATOM 1650 O O . THR A 1 217 ? -8.137 -2.436 -3.741 1.00 83.00 217 THR A O 1
ATOM 1653 N N . ARG A 1 218 ? -8.983 -3.881 -2.246 1.00 82.06 218 ARG A N 1
ATOM 1654 C CA . ARG A 1 218 ? -9.758 -2.859 -1.536 1.00 82.06 218 ARG A CA 1
ATOM 1655 C C . ARG A 1 218 ? -8.860 -1.834 -0.840 1.00 82.06 218 ARG A C 1
ATOM 1657 O O . ARG A 1 218 ? -9.135 -0.636 -0.937 1.00 82.06 218 ARG A O 1
ATOM 1664 N N . MET A 1 219 ? -7.792 -2.283 -0.182 1.00 87.81 219 MET A N 1
ATOM 1665 C CA . MET A 1 219 ? -6.800 -1.403 0.442 1.00 87.81 219 MET A CA 1
ATOM 1666 C C . MET A 1 219 ? -6.131 -0.504 -0.600 1.00 87.81 219 MET A C 1
ATOM 1668 O O . MET A 1 219 ? -6.106 0.715 -0.431 1.00 87.81 219 MET A O 1
ATOM 1672 N N . LEU A 1 220 ? -5.682 -1.083 -1.717 1.00 85.88 220 LEU A N 1
ATOM 1673 C CA . LEU A 1 220 ? -5.082 -0.347 -2.827 1.00 85.88 220 LEU A CA 1
ATOM 1674 C C . LEU A 1 220 ? -6.037 0.700 -3.393 1.00 85.88 220 LEU A C 1
ATOM 1676 O O . LEU A 1 220 ? -5.631 1.840 -3.567 1.00 85.88 220 LEU A O 1
ATOM 1680 N N . TYR A 1 221 ? -7.313 0.373 -3.604 1.00 82.69 221 TYR A N 1
ATOM 1681 C CA . TYR A 1 221 ? -8.295 1.339 -4.103 1.00 82.69 221 TYR A CA 1
ATOM 1682 C C . TYR A 1 221 ? -8.454 2.561 -3.182 1.00 82.69 221 TYR A C 1
ATOM 1684 O O . TYR A 1 221 ? -8.598 3.686 -3.658 1.00 82.69 221 TYR A O 1
ATOM 1692 N N . GLN A 1 222 ? -8.419 2.359 -1.860 1.00 84.81 222 GLN A N 1
ATOM 1693 C CA . GLN A 1 222 ? -8.499 3.459 -0.893 1.00 84.81 222 GLN A CA 1
ATOM 1694 C C . GLN A 1 222 ? -7.204 4.272 -0.784 1.00 84.81 222 GLN A C 1
ATOM 1696 O O . GLN A 1 222 ? -7.263 5.446 -0.427 1.00 84.81 222 GLN A O 1
ATOM 1701 N N . LEU A 1 223 ? -6.055 3.665 -1.078 1.00 84.75 223 LEU A N 1
ATOM 1702 C CA . LEU A 1 223 ? -4.761 4.346 -1.108 1.00 84.75 223 LEU A CA 1
ATOM 1703 C C . LEU A 1 223 ? -4.477 4.998 -2.466 1.00 84.75 223 LEU A C 1
ATOM 1705 O O . LEU A 1 223 ? -3.671 5.913 -2.550 1.00 84.75 223 LEU A O 1
ATOM 1709 N N . TYR A 1 224 ? -5.109 4.543 -3.543 1.00 78.94 224 TYR A N 1
ATOM 1710 C CA . TYR A 1 224 ? -4.791 4.983 -4.893 1.00 78.94 224 TYR A CA 1
ATOM 1711 C C . TYR A 1 224 ? -5.280 6.414 -5.154 1.00 78.94 224 TYR A C 1
ATOM 1713 O O . TYR A 1 224 ? -6.486 6.709 -5.140 1.00 78.94 224 TYR A O 1
ATOM 1721 N N . ARG A 1 225 ? -4.350 7.322 -5.469 1.00 65.75 225 ARG A N 1
ATOM 1722 C CA . ARG A 1 225 ? -4.653 8.606 -6.105 1.00 65.75 225 ARG A CA 1
ATOM 1723 C C . ARG A 1 225 ? -4.677 8.383 -7.616 1.00 65.75 225 ARG A C 1
ATOM 1725 O O . ARG A 1 225 ? -3.672 7.984 -8.192 1.00 65.75 225 ARG A O 1
ATOM 1732 N N . SER A 1 226 ? -5.808 8.658 -8.269 1.00 55.75 226 SER A N 1
ATOM 1733 C CA . SER A 1 226 ? -5.799 8.782 -9.725 1.00 55.75 226 SER A CA 1
ATOM 1734 C C . SER A 1 226 ? -4.844 9.918 -10.064 1.00 55.75 226 SER A C 1
ATOM 1736 O O . SER A 1 226 ? -5.048 11.041 -9.591 1.00 55.75 226 SER A O 1
ATOM 1738 N N . VAL A 1 227 ? -3.805 9.631 -10.846 1.00 52.06 227 VAL A N 1
ATOM 1739 C CA . VAL A 1 227 ? -3.062 10.682 -11.542 1.00 52.06 227 VAL A CA 1
ATOM 1740 C C . VAL A 1 227 ? -4.125 11.482 -12.286 1.00 52.06 227 VAL A C 1
ATOM 1742 O O . VAL A 1 227 ? -4.897 10.908 -13.056 1.00 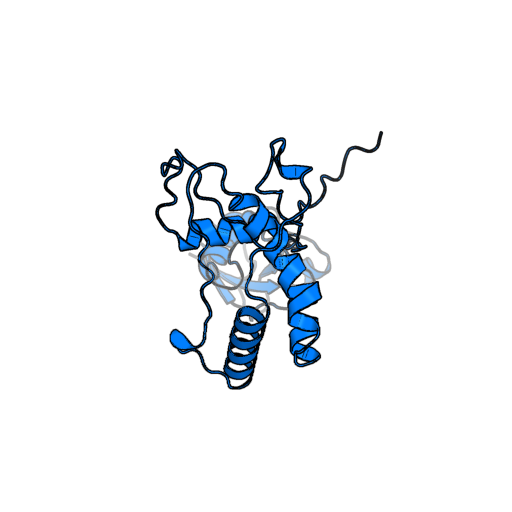52.06 227 VAL A O 1
ATOM 1745 N N . GLY A 1 228 ? -4.283 12.758 -11.925 1.00 42.00 228 GLY A N 1
ATOM 1746 C CA . GLY A 1 228 ? -5.283 13.611 -12.551 1.00 42.00 228 GLY A CA 1
ATOM 1747 C C . GLY A 1 228 ? -5.097 13.529 -14.058 1.00 42.00 228 GLY A C 1
ATOM 1748 O O . GLY A 1 228 ? -3.968 13.630 -14.539 1.00 42.00 228 GLY A O 1
ATOM 1749 N N . ARG A 1 229 ? -6.185 13.309 -14.801 1.00 37.00 229 ARG A N 1
ATOM 1750 C CA . ARG A 1 229 ? -6.176 13.623 -16.226 1.00 37.00 229 ARG A CA 1
ATOM 1751 C C . ARG A 1 229 ? -5.770 15.093 -16.328 1.00 37.00 229 ARG A C 1
ATOM 1753 O O . ARG A 1 229 ? -6.494 15.967 -15.862 1.00 37.00 229 ARG A O 1
ATOM 1760 N N . LEU A 1 230 ? -4.575 15.347 -16.854 1.00 38.75 230 LEU A N 1
ATOM 1761 C CA . LEU A 1 230 ? -4.231 16.646 -17.411 1.00 38.75 230 LEU A CA 1
ATOM 1762 C C . LEU A 1 230 ? -5.231 16.890 -18.542 1.00 38.75 230 LEU A C 1
ATOM 1764 O O . LEU A 1 230 ? -5.188 16.187 -19.547 1.00 38.75 230 LEU A O 1
ATOM 1768 N N . GLY A 1 231 ? -6.152 17.826 -18.341 1.00 43.41 231 GLY A N 1
ATOM 1769 C CA . GLY A 1 231 ? -7.132 18.219 -19.348 1.00 43.41 231 GLY A CA 1
ATOM 1770 C C . GLY A 1 231 ? -8.555 18.140 -18.824 1.00 43.41 231 GLY A C 1
ATOM 1771 O O . GLY A 1 231 ? -9.182 17.094 -18.914 1.00 43.41 231 GLY A O 1
ATOM 1772 N N . GLU A 1 232 ? -9.005 19.246 -18.237 1.00 36.66 232 GLU A N 1
ATOM 1773 C CA . GLU A 1 232 ? -10.320 19.875 -18.443 1.00 36.66 232 GLU A CA 1
ATOM 1774 C C . GLU A 1 232 ? -10.414 21.041 -17.449 1.00 36.66 232 GLU A C 1
ATOM 1776 O O . GLU A 1 232 ? -10.962 20.937 -16.354 1.00 36.66 232 GLU A O 1
ATOM 1781 N N . GLY A 1 233 ? -9.754 22.145 -17.812 1.00 34.34 233 GLY A N 1
ATOM 1782 C CA . GLY A 1 233 ? -10.082 23.463 -17.280 1.00 34.34 233 GLY A CA 1
ATOM 1783 C C . GLY A 1 233 ? -11.179 24.045 -18.163 1.00 34.34 233 GLY A C 1
ATOM 1784 O O . GLY A 1 233 ? -10.983 24.136 -19.376 1.00 34.34 233 GLY A O 1
ATOM 1785 N N . GLY A 1 234 ? -12.326 24.342 -17.554 1.00 30.41 234 GLY A N 1
ATOM 1786 C CA . GLY A 1 234 ? -13.336 25.232 -18.127 1.00 30.41 234 GLY A CA 1
ATOM 1787 C C . GLY A 1 234 ? -12.947 26.696 -17.992 1.00 30.41 234 GLY A C 1
ATOM 1788 O O . GLY A 1 234 ? -11.971 26.985 -17.258 1.00 30.41 234 GLY A O 1
#

Solvent-accessible surface area (backbone atoms only — not comparable to full-atom values): 14231 Å² total; per-residue (Å²): 107,49,66,33,21,29,28,42,24,37,77,86,70,48,73,72,48,71,79,44,74,43,66,31,77,52,62,29,41,51,51,42,31,45,41,54,34,68,75,27,42,93,58,91,35,54,96,56,60,41,87,62,49,48,43,15,58,20,68,69,34,48,75,72,66,49,65,61,56,60,85,38,70,46,76,74,50,6,68,43,78,94,43,20,20,32,36,35,43,64,68,78,71,77,69,76,68,76,54,72,45,84,47,85,60,79,71,69,46,85,57,81,73,56,80,51,82,85,79,84,83,69,62,58,69,62,51,33,51,52,52,50,51,26,52,58,28,52,80,68,70,54,80,54,75,90,48,54,86,81,89,83,86,84,77,66,90,89,70,48,61,47,51,51,66,62,45,44,65,55,46,46,44,69,61,35,38,74,82,51,58,70,69,58,32,51,49,49,65,71,55,84,68,78,84,84,81,85,55,95,84,70,62,77,86,76,76,67,85,46,68,67,57,54,52,49,52,52,48,46,61,37,24,52,44,77,78,74,75,89,80,82,83,130

pLDDT: mean 81.44, std 12.89, range [30.41, 93.69]